Protein AF-A0A1M4XAM3-F1 (afdb_monomer_lite)

Foldseek 3Di:
DDDDDDDDDDDDDDDDDDDDDDDDDDDDDDDDDPPPPPPPPPPPPPPLPPDDPVLLVVLVCLLVVVDQDDPDPSNVNLLSQLVHPDVVSNVSSVSSLLSHLVRDDDPRLLVSLVSLLVSCLRPVVSNLVSLVVDDPVSNVSNLLSPLVVLLVVDDPSVVVLVVSLVSSVVPPPPDDPVSVVVSVVSSVSSVVSSVVVVD

Organism: NCBI:txid1302690

Radius of gyration: 23.19 Å; chains: 1; bounding box: 60×72×52 Å

Sequence (199 aa):
MKTPNYILVLLLVSGCIETPDKKSEKDSHAIPQVETYTDTTPTTSSRHNDVGFTSKQYGEEIISGKVKPTDNEQTFAWLDSLQSENPNTRNFAFRVYKAMVVKSDGALSEAICGYIKDYFSSHPKEFLDNYKTLDNQEKASTQESIAFEFYASGTDYQKDLNEYFRSIKTRCNICTEADMSILEDMRSTLEAKVGQMVE

Secondary structure (DSSP, 8-state):
--PPP---------PPP-----------------------------------HHHHHHHHHHHHTSS---SSHHHHHHHHGGG-S-HHHHHHHHHHHHHHHTT--HHHHHHHHHHHHHHHHHSHHHHHHHHHTS-HHHHHHHHHHHHHHHHTT-TTHHHHHHHHHHHHHHH-TT--HHHHHHHHHHHHHHHHHHHHHH-

pLDDT: mean 82.41, std 20.89, range [33.06, 98.38]

Structure (mmCIF, N/CA/C/O backbone):
data_AF-A0A1M4XAM3-F1
#
_entry.id   AF-A0A1M4XAM3-F1
#
loop_
_atom_site.group_PDB
_atom_site.id
_atom_site.type_symbol
_atom_site.label_atom_id
_atom_site.label_alt_id
_atom_site.label_comp_id
_atom_site.label_asym_id
_atom_site.label_entity_id
_atom_site.label_seq_id
_atom_site.pdbx_PDB_ins_code
_atom_site.Cartn_x
_atom_site.Cartn_y
_atom_site.Cartn_z
_atom_site.occupancy
_atom_site.B_iso_or_equiv
_atom_site.auth_seq_id
_atom_site.auth_comp_id
_atom_site.auth_asym_id
_atom_site.auth_atom_id
_atom_site.pdbx_PDB_model_num
ATOM 1 N N . MET A 1 1 ? -4.705 -34.147 29.638 1.00 46.91 1 MET A N 1
ATOM 2 C CA . MET A 1 1 ? -3.954 -33.192 30.480 1.00 46.91 1 MET A CA 1
ATOM 3 C C . MET A 1 1 ? -2.546 -33.084 29.918 1.00 46.91 1 MET A C 1
ATOM 5 O O . MET A 1 1 ? -1.842 -34.082 29.924 1.00 46.91 1 MET A O 1
ATOM 9 N N . LYS A 1 2 ? -2.184 -31.942 29.324 1.00 45.09 2 LYS A N 1
ATOM 10 C CA . LYS A 1 2 ? -0.844 -31.672 28.776 1.00 45.09 2 LYS A CA 1
ATOM 11 C C . LYS A 1 2 ? -0.234 -30.539 29.602 1.00 45.09 2 LYS A C 1
ATOM 13 O O . LYS A 1 2 ? -0.873 -29.504 29.756 1.00 45.09 2 LYS A O 1
ATOM 18 N N . THR A 1 3 ? 0.937 -30.773 30.177 1.00 51.88 3 THR A N 1
ATOM 19 C CA . THR A 1 3 ? 1.703 -29.797 30.963 1.00 51.88 3 THR A CA 1
ATOM 20 C C . THR A 1 3 ? 2.425 -28.807 30.042 1.00 51.88 3 THR A C 1
ATOM 22 O O . THR A 1 3 ? 2.928 -29.234 28.999 1.00 51.88 3 THR A O 1
ATOM 25 N N . PRO A 1 4 ? 2.512 -27.512 30.392 1.00 63.12 4 PRO A N 1
ATOM 26 C CA . PRO A 1 4 ? 3.294 -26.547 29.628 1.00 63.12 4 PRO A CA 1
ATOM 27 C C . PRO A 1 4 ? 4.779 -26.599 30.024 1.00 63.12 4 PRO A C 1
ATOM 29 O O . PRO A 1 4 ? 5.121 -26.639 31.205 1.00 63.12 4 PRO A O 1
ATOM 32 N N . ASN A 1 5 ? 5.655 -26.589 29.016 1.00 60.16 5 ASN A N 1
ATOM 33 C CA . ASN A 1 5 ? 7.093 -26.373 29.164 1.00 60.16 5 ASN A CA 1
ATOM 34 C C . ASN A 1 5 ? 7.358 -24.865 29.238 1.00 60.16 5 ASN A C 1
ATOM 36 O O . ASN A 1 5 ? 7.063 -24.148 28.284 1.00 60.16 5 ASN A O 1
ATOM 40 N N . TYR A 1 6 ? 7.941 -24.396 30.339 1.00 61.69 6 TYR A N 1
ATOM 41 C CA . TYR A 1 6 ? 8.447 -23.030 30.455 1.00 61.69 6 TYR A CA 1
ATOM 42 C C . TYR A 1 6 ? 9.915 -23.002 30.022 1.00 61.69 6 TYR A C 1
ATOM 44 O O . TYR A 1 6 ? 10.769 -23.612 30.664 1.00 61.69 6 TYR A O 1
ATOM 52 N N . ILE A 1 7 ? 10.201 -22.308 28.920 1.00 67.81 7 ILE A N 1
ATOM 53 C CA . ILE A 1 7 ? 11.566 -21.991 28.492 1.00 67.81 7 ILE A CA 1
ATOM 54 C C . ILE A 1 7 ? 11.970 -20.691 29.190 1.00 67.81 7 ILE A C 1
ATOM 56 O O . ILE A 1 7 ? 11.397 -19.633 28.945 1.00 67.81 7 ILE A O 1
ATOM 60 N N . LEU A 1 8 ? 12.944 -20.800 30.091 1.00 59.53 8 LEU A N 1
ATOM 61 C CA . LEU A 1 8 ? 13.574 -19.691 30.798 1.00 59.53 8 LEU A CA 1
ATOM 62 C C . LEU A 1 8 ? 14.619 -19.048 29.870 1.00 59.53 8 LEU A C 1
ATOM 64 O O . LEU A 1 8 ? 15.654 -19.654 29.599 1.00 59.53 8 LEU A O 1
ATOM 68 N N . VAL A 1 9 ? 14.353 -17.838 29.376 1.00 62.53 9 VAL A N 1
ATOM 69 C CA . VAL A 1 9 ? 15.323 -17.048 28.601 1.00 62.53 9 VAL A CA 1
ATOM 70 C C . VAL A 1 9 ? 16.031 -16.082 29.551 1.00 62.53 9 VAL A C 1
ATOM 72 O O . VAL A 1 9 ? 15.425 -15.143 30.060 1.00 62.53 9 VAL A O 1
ATOM 75 N N . LEU A 1 10 ? 17.318 -16.330 29.809 1.00 60.88 10 LEU A N 1
ATOM 76 C CA . LEU A 1 10 ? 18.209 -15.403 30.508 1.00 60.88 10 LEU A CA 1
ATOM 77 C C . LEU A 1 10 ? 18.768 -14.394 29.494 1.00 60.88 10 LEU A C 1
ATOM 79 O O . LEU A 1 10 ? 19.592 -14.752 28.655 1.00 60.88 10 LEU A O 1
ATOM 83 N N . LEU A 1 11 ? 18.339 -13.135 29.585 1.00 60.53 11 LEU A N 1
ATOM 84 C CA . LEU A 1 11 ? 18.953 -12.019 28.868 1.00 60.53 11 LEU A CA 1
ATOM 85 C C . LEU A 1 11 ? 20.094 -11.445 29.716 1.00 60.53 11 LEU A C 1
ATOM 87 O O . LEU A 1 11 ? 19.876 -10.867 30.780 1.00 60.53 11 LEU A O 1
ATOM 91 N N . LEU A 1 12 ? 21.323 -11.634 29.238 1.00 57.12 12 LEU A N 1
ATOM 92 C CA . LEU A 1 12 ? 22.517 -10.981 29.763 1.00 57.12 12 LEU A CA 1
ATOM 93 C C . LEU A 1 12 ? 22.546 -9.537 29.256 1.00 57.12 12 LEU A C 1
ATOM 95 O O . LEU A 1 12 ? 22.721 -9.288 28.066 1.00 57.12 12 LEU A O 1
ATOM 99 N N . VAL A 1 13 ? 22.374 -8.588 30.173 1.00 60.88 13 VAL A N 1
ATOM 100 C CA . VAL A 1 13 ? 22.543 -7.156 29.911 1.00 60.88 13 VAL A CA 1
ATOM 101 C C . VAL A 1 13 ? 24.035 -6.836 30.018 1.00 60.88 13 VAL A C 1
ATOM 103 O O . VAL A 1 13 ? 24.588 -6.770 31.115 1.00 60.88 13 VAL A O 1
ATOM 106 N N . SER A 1 14 ? 24.709 -6.672 28.881 1.00 63.22 14 SER A N 1
ATOM 107 C CA . SER A 1 14 ? 26.052 -6.087 28.834 1.00 63.22 14 SER A CA 1
ATOM 108 C C . SER A 1 14 ? 25.921 -4.575 28.690 1.00 63.22 14 SER A C 1
ATOM 110 O O . SER A 1 14 ? 25.575 -4.071 27.627 1.00 63.22 14 SER A O 1
ATOM 112 N N . GLY A 1 15 ? 26.161 -3.859 29.789 1.00 55.62 15 GLY A N 1
ATOM 113 C CA . GLY A 1 15 ? 26.253 -2.404 29.801 1.00 55.62 15 GLY A CA 1
ATOM 114 C C . GLY A 1 15 ? 27.591 -1.917 29.246 1.00 55.62 15 GLY A C 1
ATOM 115 O O . GLY A 1 15 ? 28.644 -2.447 29.601 1.00 55.62 15 GLY A O 1
ATOM 116 N N . CYS A 1 16 ? 27.546 -0.869 28.429 1.00 63.16 16 CYS A N 1
ATOM 117 C CA . CYS A 1 16 ? 28.695 -0.011 28.169 1.00 63.16 16 CYS A CA 1
ATOM 118 C C . CYS A 1 16 ? 28.570 1.235 29.052 1.00 63.16 16 CYS A C 1
ATOM 120 O O . CYS A 1 16 ? 27.608 1.993 28.955 1.00 63.16 16 CYS A O 1
ATOM 122 N N . ILE A 1 17 ? 29.542 1.396 29.950 1.00 64.56 17 ILE A N 1
ATOM 123 C CA . ILE A 1 17 ? 29.777 2.598 30.747 1.00 64.56 17 ILE A CA 1
ATOM 124 C C . ILE A 1 17 ? 30.704 3.486 29.918 1.00 64.56 17 ILE A C 1
ATOM 126 O O . ILE A 1 17 ? 31.849 3.105 29.687 1.00 64.56 17 ILE A O 1
ATOM 130 N N . GLU A 1 18 ? 30.244 4.668 29.518 1.00 65.25 18 GLU A N 1
ATOM 131 C CA . GLU A 1 18 ? 31.131 5.752 29.093 1.00 65.25 18 GLU A CA 1
ATOM 132 C C . GLU A 1 18 ? 31.124 6.838 30.168 1.00 65.25 18 GLU A C 1
ATOM 134 O O . GLU A 1 18 ? 30.108 7.474 30.452 1.00 65.25 18 GLU A O 1
ATOM 139 N N . THR A 1 19 ? 32.272 7.011 30.821 1.00 62.91 19 THR A N 1
ATOM 140 C CA . THR A 1 19 ? 32.546 8.154 31.694 1.00 62.91 19 THR A CA 1
ATOM 141 C C . THR A 1 19 ? 33.018 9.354 30.871 1.00 62.91 19 THR A C 1
ATOM 143 O O . THR A 1 19 ? 33.728 9.167 29.882 1.00 62.91 19 THR A O 1
ATOM 146 N N . PRO A 1 20 ? 32.676 10.584 31.292 1.00 57.88 20 PRO A N 1
ATOM 147 C CA . PRO A 1 20 ? 32.924 11.801 30.533 1.00 57.88 20 PRO A CA 1
ATOM 148 C C . PRO A 1 20 ? 34.358 12.283 30.738 1.00 57.88 20 PRO A C 1
ATOM 150 O O . PRO A 1 20 ? 34.892 12.157 31.841 1.00 57.88 20 PRO A O 1
ATOM 153 N N . ASP A 1 21 ? 34.951 12.928 29.732 1.00 49.00 21 ASP A N 1
ATOM 154 C CA . ASP A 1 21 ? 36.152 13.714 29.991 1.00 49.00 21 ASP A CA 1
ATOM 155 C C . ASP A 1 21 ? 36.292 14.976 29.123 1.00 49.00 21 ASP A C 1
ATOM 157 O O . ASP A 1 21 ? 36.239 14.951 27.896 1.00 49.00 21 ASP A O 1
ATOM 161 N N . LYS A 1 22 ? 36.579 16.054 29.864 1.00 48.75 22 LYS A N 1
ATOM 162 C CA . LYS A 1 22 ? 37.338 17.273 29.536 1.00 48.75 22 LYS A CA 1
ATOM 163 C C . LYS A 1 22 ? 36.664 18.446 28.815 1.00 48.75 22 LYS A C 1
ATOM 165 O O . LYS A 1 22 ? 36.665 18.596 27.600 1.00 48.75 22 LYS A O 1
ATOM 170 N N . LYS A 1 23 ? 36.293 19.399 29.682 1.00 49.19 23 LYS A N 1
ATOM 171 C CA . LYS A 1 23 ? 36.399 20.854 29.497 1.00 49.19 23 LYS A CA 1
ATOM 172 C C . LYS A 1 23 ? 37.633 21.249 28.670 1.00 49.19 23 LYS A C 1
ATOM 174 O O . LYS A 1 23 ? 38.757 20.944 29.063 1.00 49.19 23 LYS A O 1
ATOM 179 N N . SER A 1 24 ? 37.410 22.049 27.632 1.00 49.16 24 SER A N 1
ATOM 180 C CA . SER A 1 24 ? 38.398 22.990 27.106 1.00 49.16 24 SER A CA 1
ATOM 181 C C . SER A 1 24 ? 37.762 24.373 27.058 1.00 49.16 24 SER A C 1
ATOM 183 O O . SER A 1 24 ? 36.903 24.661 26.232 1.00 49.16 24 SER A O 1
ATOM 185 N N . GLU A 1 25 ? 38.199 25.207 27.987 1.00 47.47 25 GLU A N 1
ATOM 186 C CA . GLU A 1 25 ? 38.025 26.652 28.028 1.00 47.47 25 GLU A CA 1
ATOM 187 C C . GLU A 1 25 ? 38.925 27.274 26.950 1.00 47.47 25 GLU A C 1
ATOM 189 O O . GLU A 1 25 ? 40.116 26.955 26.883 1.00 47.47 25 GLU A O 1
ATOM 194 N N . LYS A 1 26 ? 38.372 28.115 26.070 1.00 49.88 26 LYS A N 1
ATOM 195 C CA . LYS A 1 26 ? 39.178 29.032 25.259 1.00 49.88 26 LYS A CA 1
ATOM 196 C C . LYS A 1 26 ? 38.402 30.288 24.885 1.00 49.88 26 LYS A C 1
ATOM 198 O O . LYS A 1 26 ? 37.260 30.232 24.439 1.00 49.88 26 LYS A O 1
ATOM 203 N N . ASP A 1 27 ? 39.091 31.395 25.111 1.00 49.22 27 ASP A N 1
ATOM 204 C CA . ASP A 1 27 ? 38.680 32.781 24.989 1.00 49.22 27 ASP A CA 1
ATOM 205 C C . ASP A 1 27 ? 38.073 33.182 23.638 1.00 49.22 27 ASP A C 1
ATOM 207 O O . ASP A 1 27 ? 38.640 32.961 22.572 1.00 49.22 27 ASP A O 1
ATOM 211 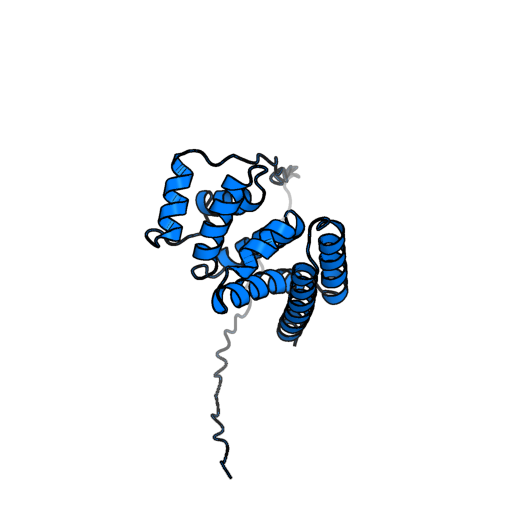N N . SER A 1 28 ? 36.915 33.832 23.746 1.00 43.22 28 SER A N 1
ATOM 212 C CA . SER A 1 28 ? 36.662 35.240 23.414 1.00 43.22 28 SER A CA 1
ATOM 213 C C . SER A 1 28 ? 37.230 35.852 22.117 1.00 43.22 28 SER A C 1
ATOM 215 O O . SER A 1 28 ? 38.429 36.056 21.959 1.00 43.22 28 SER A O 1
ATOM 217 N N . HIS A 1 29 ? 36.269 36.349 21.325 1.00 45.28 29 HIS A N 1
ATOM 218 C CA . HIS A 1 29 ? 36.322 37.419 20.313 1.00 45.28 29 HIS A CA 1
ATOM 219 C C . HIS A 1 29 ? 36.753 37.064 18.879 1.00 45.28 29 HIS A C 1
ATOM 221 O O . HIS A 1 29 ? 37.899 37.264 18.492 1.00 45.28 29 HIS A O 1
ATOM 227 N N . ALA A 1 30 ? 35.756 36.745 18.037 1.00 40.38 30 ALA A N 1
ATOM 228 C CA . ALA A 1 30 ? 35.673 37.250 16.660 1.00 40.38 30 ALA A CA 1
ATOM 229 C C . ALA A 1 30 ? 34.230 37.179 16.096 1.00 40.38 30 ALA A C 1
ATOM 231 O O . ALA A 1 30 ? 33.673 36.101 15.950 1.00 40.38 30 ALA A O 1
ATOM 232 N N . ILE A 1 31 ? 33.666 38.365 15.822 1.00 48.28 31 ILE A N 1
ATOM 233 C CA . ILE A 1 31 ? 32.763 38.799 14.726 1.00 48.28 31 ILE A CA 1
ATOM 234 C C . ILE A 1 31 ? 31.650 37.830 14.238 1.00 48.28 31 ILE A C 1
ATOM 236 O O . ILE A 1 31 ? 31.953 36.749 13.740 1.00 48.28 31 ILE A O 1
ATOM 240 N N . PRO A 1 32 ? 30.363 38.252 14.237 1.00 39.31 32 PRO A N 1
ATOM 241 C CA . PRO A 1 32 ? 29.252 37.407 13.810 1.00 39.31 32 PRO A CA 1
ATOM 242 C C . PRO A 1 32 ? 29.253 37.206 12.288 1.00 39.31 32 PRO A C 1
ATOM 244 O O . PRO A 1 32 ? 29.039 38.143 11.519 1.00 39.31 32 PRO A O 1
ATOM 247 N N . GLN A 1 33 ? 29.472 35.964 11.859 1.00 39.59 33 GLN A N 1
ATOM 248 C CA . GLN A 1 33 ? 29.118 35.498 10.522 1.00 39.59 33 GLN A CA 1
ATOM 249 C C . GLN A 1 33 ? 27.609 35.236 10.514 1.00 39.59 33 GLN A C 1
ATOM 251 O O . GLN A 1 33 ? 27.103 34.416 11.279 1.00 39.59 33 GLN A O 1
ATOM 256 N N . VAL A 1 34 ? 26.886 35.962 9.663 1.00 45.59 34 VAL A N 1
ATOM 257 C CA . VAL A 1 34 ? 25.505 35.640 9.299 1.00 45.59 34 VAL A CA 1
ATOM 258 C C . VAL A 1 34 ? 25.564 34.380 8.439 1.00 45.59 34 VAL A C 1
ATOM 260 O O . VAL A 1 34 ? 25.664 34.449 7.215 1.00 45.59 34 VAL A O 1
ATOM 263 N N . GLU A 1 35 ? 25.554 33.218 9.088 1.00 38.88 35 GLU A N 1
ATOM 264 C CA . GLU A 1 35 ? 25.279 31.955 8.414 1.00 38.88 35 GLU A CA 1
ATOM 265 C C . GLU A 1 35 ? 23.812 31.976 7.998 1.00 38.88 35 GLU A C 1
ATOM 267 O O . GLU A 1 35 ? 22.890 31.734 8.777 1.00 38.88 35 GLU A O 1
ATOM 272 N N . THR A 1 36 ? 23.603 32.348 6.740 1.00 33.66 36 THR A N 1
ATOM 273 C CA . THR A 1 36 ? 22.321 32.176 6.074 1.00 33.66 36 THR A CA 1
ATOM 274 C C . THR A 1 36 ? 22.176 30.677 5.848 1.00 33.66 36 THR A C 1
ATOM 276 O O . THR A 1 36 ? 22.613 30.158 4.823 1.00 33.66 36 THR A O 1
ATOM 279 N N . TYR A 1 37 ? 21.618 29.967 6.832 1.00 34.72 37 TYR A N 1
ATOM 280 C CA . TYR A 1 37 ? 21.106 28.619 6.625 1.00 34.72 37 TYR A CA 1
ATOM 281 C C . TYR A 1 37 ? 20.009 28.738 5.575 1.00 34.72 37 TYR A C 1
ATOM 283 O O . TYR A 1 37 ? 18.878 29.132 5.853 1.00 34.72 37 TYR A O 1
ATOM 291 N N . THR A 1 38 ? 20.384 28.472 4.329 1.00 36.12 38 THR A N 1
ATOM 292 C CA . THR A 1 38 ? 19.426 28.172 3.279 1.00 36.12 38 THR A CA 1
ATOM 293 C C . THR A 1 38 ? 18.911 26.791 3.626 1.00 36.12 38 THR A C 1
ATOM 295 O O . THR A 1 38 ? 19.504 25.775 3.267 1.00 36.12 38 THR A O 1
ATOM 298 N N . ASP A 1 39 ? 17.846 26.792 4.425 1.00 33.50 39 ASP A N 1
ATOM 299 C CA . ASP A 1 39 ? 16.946 25.669 4.602 1.00 33.50 39 ASP A CA 1
ATOM 300 C C . ASP A 1 39 ? 16.483 25.258 3.207 1.00 33.50 39 ASP A C 1
ATOM 302 O O . ASP A 1 39 ? 15.552 25.814 2.622 1.00 33.50 39 ASP A O 1
ATOM 306 N N . THR A 1 40 ? 17.245 24.345 2.614 1.00 38.00 40 THR A N 1
ATOM 307 C CA . THR A 1 40 ? 16.896 23.705 1.360 1.00 38.00 40 THR A CA 1
ATOM 308 C C . THR A 1 40 ? 15.930 22.608 1.753 1.00 38.00 40 THR A C 1
ATOM 310 O O . THR A 1 40 ? 16.239 21.423 1.676 1.00 38.00 40 THR A O 1
ATOM 313 N N . THR A 1 41 ? 14.753 23.023 2.220 1.00 39.53 41 THR A N 1
ATOM 314 C CA . THR A 1 41 ? 13.572 22.185 2.127 1.00 39.53 41 THR A CA 1
ATOM 315 C C . THR A 1 41 ? 13.508 21.765 0.662 1.00 39.53 41 THR A C 1
ATOM 317 O O . THR A 1 41 ? 13.444 22.633 -0.220 1.00 39.53 41 THR A O 1
ATOM 320 N N . PRO A 1 42 ? 13.603 20.461 0.345 1.00 41.59 42 PRO A N 1
ATOM 321 C CA . PRO A 1 42 ? 13.341 20.022 -1.003 1.00 41.59 42 PRO A CA 1
ATOM 322 C C . PRO A 1 42 ? 11.894 20.409 -1.266 1.00 41.59 42 PRO A C 1
ATOM 324 O O . PRO A 1 42 ? 10.960 19.835 -0.712 1.00 41.59 42 PRO A O 1
ATOM 327 N N . THR A 1 43 ? 11.720 21.460 -2.062 1.00 33.06 43 THR A N 1
ATOM 328 C CA . THR A 1 43 ? 10.429 21.801 -2.628 1.00 33.06 43 THR A CA 1
ATOM 329 C C . THR A 1 43 ? 10.071 20.599 -3.481 1.00 33.06 43 THR A C 1
ATOM 331 O O . THR A 1 43 ? 10.622 20.423 -4.570 1.00 33.06 43 THR A O 1
ATOM 334 N N . THR A 1 44 ? 9.211 19.733 -2.950 1.00 39.19 44 THR A N 1
ATOM 335 C CA . THR A 1 44 ? 8.551 18.634 -3.648 1.00 39.19 44 THR A CA 1
ATOM 336 C C . THR A 1 44 ? 7.665 19.245 -4.725 1.00 39.19 44 THR A C 1
ATOM 338 O O . THR A 1 44 ? 6.447 19.350 -4.629 1.00 39.19 44 THR A O 1
ATOM 341 N N . SER A 1 45 ? 8.322 19.705 -5.786 1.00 37.00 45 SER A N 1
ATOM 342 C CA . SER A 1 45 ? 7.727 19.845 -7.094 1.00 37.00 45 SER A CA 1
ATOM 343 C C . SER A 1 45 ? 7.307 18.440 -7.491 1.00 37.00 45 SER A C 1
ATOM 345 O O . SER A 1 45 ? 8.127 17.630 -7.917 1.00 37.00 45 SER A O 1
ATOM 347 N N . SER A 1 46 ? 6.029 18.159 -7.249 1.00 40.34 46 SER A N 1
ATOM 348 C CA . SER A 1 46 ? 5.247 17.030 -7.739 1.00 40.34 46 SER A CA 1
ATOM 349 C C . SER A 1 46 ? 5.347 16.975 -9.269 1.00 40.34 46 SER A C 1
ATOM 351 O O . SER A 1 46 ? 4.435 17.339 -10.012 1.00 40.34 46 SER A O 1
ATOM 353 N N . ARG A 1 47 ? 6.500 16.548 -9.776 1.00 43.97 47 ARG A N 1
ATOM 354 C CA . ARG A 1 47 ? 6.599 15.983 -11.108 1.00 43.97 47 ARG A CA 1
ATOM 355 C C . ARG A 1 47 ? 6.269 14.515 -10.944 1.00 43.97 47 ARG A C 1
ATOM 357 O O . ARG A 1 47 ? 7.139 13.718 -10.615 1.00 43.97 47 ARG A O 1
ATOM 364 N N . HIS A 1 48 ? 5.001 14.186 -11.178 1.00 47.28 48 HIS A N 1
ATOM 365 C CA . HIS A 1 48 ? 4.586 12.841 -11.550 1.00 47.28 48 HIS A CA 1
ATOM 366 C C . HIS A 1 48 ? 5.341 12.473 -12.834 1.00 47.28 48 HIS A C 1
ATOM 368 O O . HIS A 1 48 ? 4.872 12.706 -13.946 1.00 47.28 48 HIS A O 1
ATOM 374 N N . ASN A 1 49 ? 6.582 12.015 -12.682 1.00 49.03 49 ASN A N 1
ATOM 375 C CA . ASN A 1 49 ? 7.402 11.579 -13.792 1.00 49.03 49 ASN A CA 1
ATOM 376 C C . ASN A 1 49 ? 6.837 10.233 -14.233 1.00 49.03 49 ASN A C 1
ATOM 378 O O . ASN A 1 49 ? 7.072 9.215 -13.587 1.00 49.03 49 ASN A O 1
ATOM 382 N N . ASP A 1 50 ? 6.074 10.243 -15.325 1.00 53.84 50 ASP A N 1
ATOM 383 C CA . ASP A 1 50 ? 5.747 9.027 -16.059 1.00 53.84 50 ASP A CA 1
ATOM 384 C C . ASP A 1 50 ? 7.074 8.324 -16.367 1.00 53.84 50 ASP A C 1
ATOM 386 O O . ASP A 1 50 ? 7.955 8.857 -17.052 1.00 53.84 50 ASP A O 1
ATOM 390 N N . VAL A 1 51 ? 7.268 7.175 -15.735 1.00 54.88 51 VAL A N 1
ATOM 391 C CA . VAL A 1 51 ? 8.579 6.553 -15.627 1.00 54.88 51 VAL A CA 1
ATOM 392 C C . VAL A 1 51 ? 9.022 6.095 -17.022 1.00 54.88 51 VAL A C 1
ATOM 394 O O . VAL A 1 51 ? 8.411 5.221 -17.637 1.00 54.88 51 VAL A O 1
ATOM 397 N N . GLY A 1 52 ? 10.061 6.733 -17.573 1.00 53.81 52 GLY A N 1
ATOM 398 C CA . GLY A 1 52 ? 10.548 6.480 -18.936 1.00 53.81 52 GLY A CA 1
ATOM 399 C C . GLY A 1 52 ? 11.009 5.032 -19.162 1.00 53.81 52 GLY A C 1
ATOM 400 O O . GLY A 1 52 ? 11.215 4.284 -18.216 1.00 53.81 52 GLY A O 1
ATOM 401 N N . PHE A 1 53 ? 11.210 4.612 -20.414 1.00 46.62 53 PHE A N 1
ATOM 402 C CA . PHE A 1 53 ? 11.463 3.214 -20.829 1.00 46.62 53 PHE A CA 1
ATOM 403 C C . PHE A 1 53 ? 12.526 2.437 -20.010 1.00 46.62 53 PHE A C 1
ATOM 405 O O . PHE A 1 53 ? 12.373 1.237 -19.792 1.00 46.62 53 PHE A O 1
ATOM 412 N N . THR A 1 54 ? 13.567 3.107 -19.504 1.00 57.69 54 THR A N 1
ATOM 413 C CA . THR A 1 54 ? 14.625 2.516 -18.656 1.00 57.69 54 THR A CA 1
ATOM 414 C C . THR A 1 54 ? 14.150 2.104 -17.260 1.00 57.69 54 THR A C 1
ATOM 416 O O . THR A 1 54 ? 14.773 1.268 -16.613 1.00 57.69 54 THR A O 1
ATOM 419 N N . SER A 1 55 ? 13.022 2.633 -16.800 1.00 71.00 55 SER A N 1
ATOM 420 C CA . SER A 1 55 ? 12.434 2.271 -15.514 1.00 71.00 55 SER A CA 1
ATOM 421 C C . SER A 1 55 ? 11.635 0.974 -15.564 1.00 71.00 55 SER A C 1
ATOM 423 O O . SER A 1 55 ? 11.662 0.212 -14.598 1.00 71.00 55 SER A O 1
ATOM 425 N N . LYS A 1 56 ? 10.943 0.687 -16.681 1.00 88.56 56 LYS A N 1
ATOM 426 C CA . LYS A 1 56 ? 10.070 -0.491 -16.805 1.00 88.56 56 LYS A CA 1
ATOM 427 C C . LYS A 1 56 ? 10.866 -1.775 -16.641 1.00 88.56 56 LYS A C 1
ATOM 429 O O . LYS A 1 56 ? 10.443 -2.656 -15.900 1.00 88.56 56 LYS A O 1
ATOM 434 N N . GLN A 1 57 ? 12.043 -1.834 -17.259 1.00 92.56 57 GLN A N 1
ATOM 435 C CA . GLN A 1 57 ? 12.966 -2.951 -17.090 1.00 92.56 57 GLN A CA 1
ATOM 436 C C . GLN A 1 57 ? 13.354 -3.146 -15.616 1.00 92.56 57 GLN A C 1
ATOM 438 O O . GLN A 1 57 ? 13.294 -4.267 -15.123 1.00 92.56 57 GLN A O 1
ATOM 443 N N . TYR A 1 58 ? 13.680 -2.070 -14.893 1.00 92.62 58 TYR A N 1
ATOM 444 C CA . TYR A 1 58 ? 14.013 -2.148 -13.467 1.00 92.62 58 TYR A CA 1
ATOM 445 C C . TYR A 1 58 ? 12.847 -2.702 -12.629 1.00 92.62 58 TYR A C 1
ATOM 447 O O . TYR A 1 58 ? 13.036 -3.591 -11.799 1.00 92.62 58 TYR A O 1
ATOM 455 N N . GLY A 1 59 ? 11.614 -2.258 -12.902 1.00 94.38 59 GLY A N 1
ATOM 456 C CA . GLY A 1 59 ? 10.416 -2.807 -12.260 1.00 94.38 59 GLY A CA 1
ATOM 457 C C . GLY A 1 59 ? 10.216 -4.300 -12.558 1.00 94.38 59 GLY A C 1
ATOM 458 O O . GLY A 1 59 ? 9.943 -5.089 -11.654 1.00 94.38 59 GLY A O 1
ATOM 459 N N . GLU A 1 60 ? 10.417 -4.724 -13.810 1.00 95.94 60 GLU A N 1
ATOM 460 C CA . GLU A 1 60 ? 10.373 -6.142 -14.202 1.00 95.94 60 GLU A CA 1
ATOM 461 C C . GLU A 1 60 ? 11.478 -6.974 -13.522 1.00 95.94 60 GLU A C 1
ATOM 463 O O . GLU A 1 60 ? 11.254 -8.126 -13.132 1.00 95.94 60 GLU A O 1
ATOM 468 N N . GLU A 1 61 ? 12.667 -6.405 -13.329 1.00 94.94 61 GLU A N 1
ATOM 469 C CA . GLU A 1 61 ? 13.782 -7.040 -12.622 1.00 94.94 61 GLU A CA 1
ATOM 470 C C . GLU A 1 61 ? 13.502 -7.213 -11.122 1.00 94.94 61 GLU A C 1
ATOM 472 O O . GLU A 1 61 ? 13.809 -8.274 -10.573 1.00 94.94 61 GLU A O 1
ATOM 477 N N . ILE A 1 62 ? 12.842 -6.248 -10.472 1.00 94.94 62 ILE A N 1
ATOM 478 C CA . ILE A 1 62 ? 12.374 -6.386 -9.082 1.00 94.94 62 ILE A CA 1
ATOM 479 C C . ILE A 1 62 ? 11.313 -7.486 -8.970 1.00 94.94 62 ILE A C 1
ATOM 481 O O . ILE A 1 62 ? 11.421 -8.373 -8.110 1.00 94.94 62 ILE A O 1
ATOM 485 N N . ILE A 1 63 ? 10.316 -7.468 -9.865 1.00 95.88 63 ILE A N 1
ATOM 486 C CA . ILE A 1 63 ? 9.228 -8.458 -9.902 1.00 95.88 63 ILE A CA 1
ATOM 487 C C . ILE A 1 63 ? 9.791 -9.870 -10.087 1.00 95.88 63 ILE A C 1
ATOM 489 O O . ILE A 1 63 ? 9.411 -10.791 -9.368 1.00 95.88 63 ILE A O 1
ATOM 493 N N . SER A 1 64 ? 10.732 -10.042 -11.016 1.00 96.44 64 SER A N 1
ATOM 494 C CA . SER A 1 64 ? 11.384 -11.335 -11.265 1.00 96.44 64 SER A CA 1
ATOM 495 C C . SER A 1 64 ? 12.436 -11.717 -10.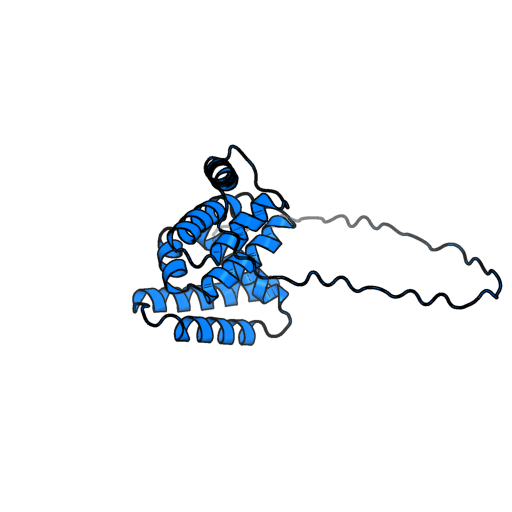216 1.00 96.44 64 SER A C 1
ATOM 497 O O . SER A 1 64 ? 12.920 -12.845 -10.228 1.00 96.44 64 SER A O 1
ATOM 499 N N . GLY A 1 65 ? 12.795 -10.806 -9.306 1.00 94.25 65 GLY A N 1
ATOM 500 C CA . GLY A 1 65 ? 13.817 -11.024 -8.281 1.00 94.25 65 GLY A CA 1
ATOM 501 C C . GLY A 1 65 ? 15.256 -11.008 -8.787 1.00 94.25 65 GLY A C 1
ATOM 502 O O . GLY A 1 65 ? 16.149 -11.411 -8.050 1.00 94.25 65 GLY A O 1
ATOM 503 N N . LYS A 1 66 ? 15.493 -10.516 -10.007 1.00 94.94 66 LYS A N 1
ATOM 504 C CA . LYS A 1 66 ? 16.844 -10.266 -10.532 1.00 94.94 66 LYS A CA 1
ATOM 505 C C . LYS A 1 66 ? 17.542 -9.130 -9.790 1.00 94.94 66 LYS A C 1
ATOM 507 O O . LYS A 1 66 ? 18.762 -9.144 -9.670 1.00 94.94 66 LYS A O 1
ATOM 512 N N . VAL A 1 67 ? 16.764 -8.173 -9.289 1.00 92.75 67 VAL A N 1
ATOM 513 C CA . VAL A 1 67 ? 17.245 -7.046 -8.490 1.00 92.75 67 VAL A CA 1
ATOM 514 C C . VAL A 1 67 ? 16.523 -7.041 -7.143 1.00 92.75 67 VAL A C 1
ATOM 516 O O . VAL A 1 67 ? 15.300 -7.187 -7.083 1.00 92.75 67 VAL A O 1
ATOM 519 N N . LYS A 1 68 ? 17.284 -6.882 -6.050 1.00 92.38 68 LYS A N 1
ATOM 520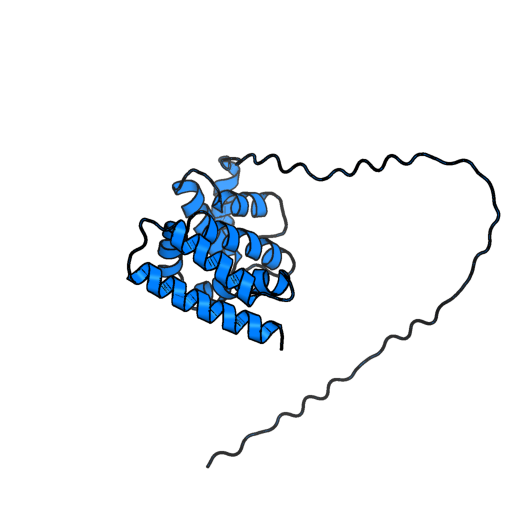 C CA . LYS A 1 68 ? 16.728 -6.564 -4.727 1.00 92.38 68 LYS A CA 1
ATOM 521 C C . LYS A 1 68 ? 16.486 -5.049 -4.679 1.00 92.38 68 LYS A C 1
ATOM 523 O O . LYS A 1 68 ? 17.413 -4.309 -5.011 1.00 92.38 68 LYS A O 1
ATOM 528 N N . PRO A 1 69 ? 15.286 -4.579 -4.300 1.00 92.38 69 PRO A N 1
ATOM 529 C CA . PRO A 1 69 ? 15.058 -3.150 -4.132 1.00 92.38 69 PRO A CA 1
ATOM 530 C C . PRO A 1 69 ? 15.922 -2.617 -2.978 1.00 92.38 69 PRO A C 1
ATOM 532 O O . PRO A 1 69 ? 16.139 -3.311 -1.984 1.00 92.38 69 PRO A O 1
ATOM 535 N N . THR A 1 70 ? 16.436 -1.399 -3.128 1.00 90.81 70 THR A N 1
ATOM 536 C CA . THR A 1 70 ? 17.220 -0.684 -2.105 1.00 90.81 70 THR A CA 1
ATOM 537 C C . THR A 1 70 ? 16.763 0.770 -2.027 1.00 90.81 70 THR A C 1
ATOM 539 O O . THR A 1 70 ? 16.060 1.227 -2.928 1.00 90.81 70 THR A O 1
ATOM 542 N N . ASP A 1 71 ? 17.217 1.510 -1.017 1.00 90.75 71 ASP A N 1
ATOM 543 C CA . ASP A 1 71 ? 16.953 2.949 -0.864 1.00 90.75 71 ASP A CA 1
ATOM 544 C C . ASP A 1 71 ? 17.678 3.763 -1.942 1.00 90.75 71 ASP A C 1
ATOM 546 O O . ASP A 1 71 ? 18.786 4.262 -1.753 1.00 90.75 71 ASP A O 1
ATOM 550 N N . ASN A 1 72 ? 17.087 3.825 -3.131 1.00 90.38 72 ASN A N 1
ATOM 551 C CA . ASN A 1 72 ? 17.631 4.526 -4.283 1.00 90.38 72 ASN A CA 1
ATOM 552 C C . ASN A 1 72 ? 16.511 5.209 -5.084 1.00 90.38 72 ASN A C 1
ATOM 554 O O . ASN A 1 72 ? 15.332 4.877 -4.957 1.00 90.38 72 ASN A O 1
ATOM 558 N N . GLU A 1 73 ? 16.896 6.150 -5.945 1.00 90.94 73 GLU A N 1
ATOM 559 C CA . GLU A 1 73 ? 15.967 6.946 -6.756 1.00 90.94 73 GLU A CA 1
ATOM 560 C C . GLU A 1 73 ? 15.064 6.088 -7.660 1.00 90.94 73 GLU A C 1
ATOM 562 O O . GLU A 1 73 ? 13.892 6.403 -7.832 1.00 90.94 73 GLU A O 1
ATOM 567 N N . GLN A 1 74 ? 15.565 4.974 -8.205 1.00 91.62 74 GLN A N 1
ATOM 568 C CA . GLN A 1 74 ? 14.782 4.104 -9.091 1.00 91.62 74 GLN A CA 1
ATOM 569 C C . GLN A 1 74 ? 13.695 3.336 -8.329 1.00 91.62 74 GLN A C 1
ATOM 571 O O . GLN A 1 74 ? 12.593 3.154 -8.847 1.00 91.62 74 GLN A O 1
ATOM 576 N N . THR A 1 75 ? 13.990 2.894 -7.104 1.00 92.69 75 THR A N 1
ATOM 577 C CA . THR A 1 75 ? 13.015 2.283 -6.192 1.00 92.69 75 THR A CA 1
ATOM 578 C C . THR A 1 75 ? 11.926 3.288 -5.837 1.00 92.69 75 THR A C 1
ATOM 580 O O . THR A 1 75 ? 10.744 2.979 -5.989 1.00 92.69 75 THR A O 1
ATOM 583 N N . PHE A 1 76 ? 12.307 4.499 -5.420 1.00 93.19 76 PHE A N 1
ATOM 584 C CA . PHE A 1 76 ? 11.342 5.528 -5.031 1.00 93.19 76 PHE A CA 1
ATOM 585 C C . PHE A 1 76 ? 10.501 6.017 -6.212 1.00 93.19 76 PHE A C 1
ATOM 587 O O . PHE A 1 76 ? 9.293 6.133 -6.059 1.00 93.19 76 PHE A O 1
ATOM 594 N N . ALA A 1 77 ? 11.067 6.133 -7.416 1.00 93.00 77 ALA A N 1
ATOM 595 C CA . ALA A 1 77 ? 10.297 6.457 -8.618 1.00 93.00 77 ALA A CA 1
ATOM 596 C C . ALA A 1 77 ? 9.181 5.431 -8.911 1.00 93.00 77 ALA A C 1
ATOM 598 O O . ALA A 1 77 ? 8.103 5.785 -9.398 1.00 93.00 77 ALA A O 1
ATOM 599 N N . TRP A 1 78 ? 9.403 4.148 -8.601 1.00 93.94 78 TRP A N 1
ATOM 600 C CA . TRP A 1 78 ? 8.353 3.132 -8.716 1.00 93.94 78 TRP A CA 1
ATOM 601 C C . TRP A 1 78 ? 7.281 3.244 -7.639 1.00 93.94 78 TRP A C 1
ATOM 603 O O . TRP A 1 78 ? 6.121 2.944 -7.916 1.00 93.94 78 TRP A O 1
ATOM 613 N N . LEU A 1 79 ? 7.643 3.687 -6.440 1.00 94.69 79 LEU A N 1
ATOM 614 C CA . LEU A 1 79 ? 6.683 3.935 -5.371 1.00 94.69 79 LEU A CA 1
ATOM 615 C C . LEU A 1 79 ? 5.866 5.211 -5.639 1.00 94.69 79 LEU A C 1
ATOM 617 O O . LEU A 1 79 ? 4.643 5.169 -5.526 1.00 94.69 79 LEU A O 1
ATOM 621 N N . ASP A 1 80 ? 6.490 6.281 -6.142 1.00 95.00 80 ASP A N 1
ATOM 622 C CA . ASP A 1 80 ? 5.814 7.495 -6.635 1.00 95.00 80 ASP A CA 1
ATOM 623 C C . ASP A 1 80 ? 4.765 7.168 -7.706 1.00 95.00 80 ASP A C 1
ATOM 625 O O . ASP A 1 80 ? 3.691 7.770 -7.780 1.00 95.00 80 ASP A O 1
ATOM 629 N N . SER A 1 81 ? 5.054 6.163 -8.534 1.00 95.50 81 SER A N 1
ATOM 630 C CA . SER A 1 81 ? 4.177 5.729 -9.623 1.00 95.50 81 SER A CA 1
ATOM 631 C C . SER A 1 81 ? 2.861 5.115 -9.158 1.00 95.50 81 SER A C 1
ATOM 633 O O . SER A 1 81 ? 1.932 5.014 -9.963 1.00 95.50 81 SER A O 1
ATOM 635 N N . LEU A 1 82 ? 2.730 4.768 -7.873 1.00 96.25 82 LEU A N 1
ATOM 636 C CA . LEU A 1 82 ? 1.439 4.430 -7.270 1.00 96.25 82 LEU A CA 1
ATOM 637 C C . LEU A 1 82 ? 0.464 5.617 -7.289 1.00 96.25 82 LEU A C 1
ATOM 639 O O . LEU A 1 82 ? -0.742 5.400 -7.271 1.00 96.25 82 LEU A O 1
ATOM 643 N N . GLN A 1 83 ? 0.964 6.853 -7.380 1.00 96.50 83 GLN A N 1
ATOM 644 C CA . GLN A 1 83 ? 0.157 8.075 -7.479 1.00 96.50 83 GLN A CA 1
ATOM 645 C C . GLN A 1 83 ? 0.033 8.602 -8.918 1.00 96.50 83 GLN A C 1
ATOM 647 O O . GLN A 1 83 ? -0.451 9.711 -9.127 1.00 96.50 83 GLN A O 1
ATOM 652 N N . SER A 1 84 ? 0.501 7.859 -9.930 1.00 95.56 84 SER A N 1
ATOM 653 C CA . SER A 1 84 ? 0.375 8.281 -11.332 1.00 95.56 84 SER A CA 1
ATOM 654 C C . SER A 1 84 ? -1.094 8.479 -11.708 1.00 95.56 84 SER A C 1
ATOM 656 O O . SER A 1 84 ? -1.945 7.687 -11.317 1.00 95.56 84 SER A O 1
ATOM 658 N N . GLU A 1 85 ? -1.414 9.474 -12.536 1.00 94.06 85 GLU A N 1
ATOM 659 C CA . GLU A 1 85 ? -2.768 9.633 -13.085 1.00 94.06 85 GLU A CA 1
ATOM 660 C C . GLU A 1 85 ? -3.151 8.466 -14.016 1.00 94.06 85 GLU A C 1
ATOM 662 O O . GLU A 1 85 ? -4.331 8.123 -14.149 1.00 94.06 85 GLU A O 1
ATOM 667 N N . ASN A 1 86 ? -2.157 7.796 -14.610 1.00 94.69 86 ASN A N 1
ATOM 668 C CA . ASN A 1 86 ? -2.355 6.692 -15.537 1.00 94.69 86 ASN A CA 1
ATOM 669 C C . ASN A 1 86 ? -2.611 5.366 -14.786 1.00 94.69 86 ASN A C 1
ATOM 671 O O . ASN A 1 86 ? -1.696 4.832 -14.150 1.00 94.69 86 ASN A O 1
ATOM 675 N N . PRO A 1 87 ? -3.810 4.757 -14.909 1.00 94.75 87 PRO A N 1
ATOM 676 C CA . PRO A 1 87 ? -4.133 3.505 -14.221 1.00 94.75 87 PRO A CA 1
ATOM 677 C C . PRO A 1 87 ? -3.236 2.335 -14.639 1.00 94.75 87 PRO A C 1
ATOM 679 O O . PRO A 1 87 ? -2.978 1.439 -13.840 1.00 94.75 87 PRO A O 1
ATOM 682 N N . ASN A 1 88 ? -2.718 2.323 -15.870 1.00 94.56 88 ASN A N 1
ATOM 683 C CA . ASN A 1 88 ? -1.799 1.269 -16.304 1.00 94.56 88 ASN A CA 1
ATOM 684 C C . ASN A 1 88 ? -0.442 1.389 -15.602 1.00 94.56 88 ASN A C 1
ATOM 686 O O . ASN A 1 88 ? 0.139 0.369 -15.225 1.00 94.5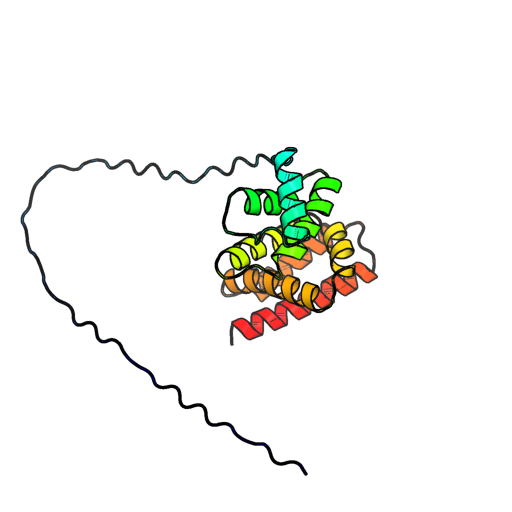6 88 ASN A O 1
ATOM 690 N N . THR A 1 89 ? 0.034 2.621 -15.396 1.00 95.25 89 THR A N 1
ATOM 691 C CA . THR A 1 89 ? 1.257 2.902 -14.636 1.00 95.25 89 THR A CA 1
ATOM 692 C C . THR A 1 89 ? 1.073 2.486 -13.179 1.00 95.25 89 THR A C 1
ATOM 694 O O . THR A 1 89 ? 1.888 1.712 -12.680 1.00 95.25 89 THR A O 1
ATOM 697 N N . ARG A 1 90 ? -0.035 2.881 -12.532 1.00 96.19 90 ARG A N 1
ATOM 698 C CA . ARG A 1 90 ? -0.341 2.468 -11.150 1.00 96.19 90 ARG A CA 1
ATOM 699 C C . ARG A 1 90 ? -0.456 0.958 -10.993 1.00 96.19 90 ARG A C 1
ATOM 701 O O . ARG A 1 90 ? 0.151 0.394 -10.092 1.00 96.19 90 ARG A O 1
ATOM 708 N N . ASN A 1 91 ? -1.160 0.277 -11.898 1.00 95.81 91 ASN A N 1
ATOM 709 C CA . ASN A 1 91 ? -1.293 -1.182 -11.851 1.00 95.81 91 ASN A CA 1
ATOM 710 C C . ASN A 1 91 ? 0.060 -1.892 -11.977 1.00 95.81 91 ASN A C 1
ATOM 712 O O . ASN A 1 91 ? 0.309 -2.895 -11.306 1.00 95.81 91 ASN A O 1
ATOM 716 N N . PHE A 1 92 ? 0.954 -1.389 -12.830 1.00 95.75 92 PHE A N 1
ATOM 717 C CA . PHE A 1 92 ? 2.304 -1.934 -12.914 1.00 95.75 92 PHE A CA 1
ATOM 718 C C . PHE A 1 92 ? 3.120 -1.610 -11.652 1.00 95.75 92 PHE A C 1
ATOM 720 O O . PHE A 1 92 ? 3.744 -2.512 -11.096 1.00 95.75 92 PHE A O 1
ATOM 727 N N . ALA A 1 93 ? 3.047 -0.377 -11.145 1.00 96.44 93 ALA A N 1
ATOM 728 C CA . ALA A 1 93 ? 3.685 0.037 -9.896 1.00 96.44 93 ALA A CA 1
ATOM 729 C C . ALA A 1 93 ? 3.211 -0.795 -8.694 1.00 96.44 93 ALA A C 1
ATOM 731 O O . ALA A 1 93 ? 4.028 -1.215 -7.882 1.00 96.44 93 ALA A O 1
ATOM 732 N N . PHE A 1 94 ? 1.926 -1.150 -8.623 1.00 97.25 94 PHE A N 1
ATOM 733 C CA . PHE A 1 94 ? 1.393 -2.024 -7.580 1.00 97.25 94 PHE A CA 1
ATOM 734 C C . PHE A 1 94 ? 2.012 -3.429 -7.627 1.00 97.25 94 PHE A C 1
ATOM 736 O O . PHE A 1 94 ? 2.333 -4.013 -6.592 1.00 97.25 94 PHE A O 1
ATOM 743 N N . ARG A 1 95 ? 2.253 -3.975 -8.827 1.00 96.50 95 ARG A N 1
ATOM 744 C CA . ARG A 1 95 ? 2.970 -5.254 -8.978 1.00 96.50 95 ARG A CA 1
ATOM 745 C C . ARG A 1 95 ? 4.417 -5.152 -8.505 1.00 96.50 95 ARG A C 1
ATOM 747 O O . ARG A 1 95 ? 4.930 -6.111 -7.932 1.00 96.50 95 ARG A O 1
ATOM 754 N N . VAL A 1 96 ? 5.061 -4.012 -8.744 1.00 95.56 96 VAL A N 1
ATOM 755 C CA . VAL A 1 96 ? 6.404 -3.731 -8.231 1.00 95.56 96 VAL A CA 1
ATOM 756 C C . VAL A 1 96 ? 6.375 -3.633 -6.700 1.00 95.56 96 VAL A C 1
ATOM 758 O O . VAL A 1 96 ? 7.133 -4.349 -6.053 1.00 95.56 96 VAL A O 1
ATOM 761 N N . TYR A 1 97 ? 5.446 -2.868 -6.115 1.00 95.75 97 TYR A N 1
ATOM 762 C CA . TYR A 1 97 ? 5.213 -2.788 -4.666 1.00 95.75 97 TYR A CA 1
ATOM 763 C C . TYR A 1 97 ? 5.040 -4.174 -4.030 1.00 95.75 97 TYR A C 1
ATOM 765 O O . TYR A 1 97 ? 5.738 -4.503 -3.074 1.00 95.75 97 TYR A O 1
ATOM 773 N N . LYS A 1 98 ? 4.179 -5.027 -4.599 1.00 94.81 98 LYS A N 1
ATOM 774 C CA . LYS A 1 98 ? 3.957 -6.405 -4.128 1.00 94.81 98 LYS A CA 1
ATOM 775 C C . LYS A 1 98 ? 5.262 -7.210 -4.079 1.00 94.81 98 LYS A C 1
ATOM 777 O O . LYS A 1 98 ? 5.499 -7.962 -3.140 1.00 94.81 98 LYS A O 1
ATOM 782 N N . ALA A 1 99 ? 6.142 -7.031 -5.063 1.00 93.75 99 ALA A N 1
ATOM 783 C CA . ALA A 1 99 ? 7.452 -7.677 -5.072 1.00 93.75 99 ALA A CA 1
ATOM 784 C C . ALA A 1 99 ? 8.457 -7.045 -4.089 1.00 93.75 99 ALA A C 1
ATOM 786 O O . ALA A 1 99 ? 9.388 -7.732 -3.663 1.00 93.75 99 ALA A O 1
ATOM 787 N N . MET A 1 100 ? 8.290 -5.764 -3.744 1.00 93.06 100 MET A N 1
ATOM 788 C CA . MET A 1 100 ? 9.124 -5.049 -2.776 1.00 93.06 100 MET A CA 1
ATOM 789 C C . MET A 1 100 ? 8.749 -5.378 -1.331 1.00 93.06 100 MET A C 1
ATOM 791 O O . MET A 1 100 ? 9.648 -5.674 -0.555 1.00 93.06 100 MET A O 1
ATOM 795 N N . VAL A 1 101 ? 7.458 -5.384 -0.979 1.00 89.81 101 VAL A N 1
ATOM 796 C CA . VAL A 1 101 ? 6.994 -5.499 0.419 1.00 89.81 101 VAL A CA 1
ATOM 797 C C . VAL A 1 101 ? 7.447 -6.800 1.094 1.00 89.81 101 VAL A C 1
ATOM 799 O O . VAL A 1 101 ? 7.688 -6.836 2.293 1.00 89.81 101 VAL A O 1
ATOM 802 N N . VAL A 1 102 ? 7.642 -7.869 0.316 1.00 83.31 102 VAL A N 1
ATOM 803 C CA . VAL A 1 102 ? 8.142 -9.160 0.820 1.00 83.31 102 VAL A CA 1
ATOM 804 C C . VAL A 1 102 ? 9.675 -9.246 0.897 1.00 83.31 102 VAL A C 1
ATOM 806 O O . VAL A 1 102 ? 10.204 -10.228 1.412 1.00 83.31 102 VAL A O 1
ATOM 809 N N . LYS A 1 103 ? 10.400 -8.260 0.351 1.00 83.81 103 LYS A N 1
ATOM 810 C CA . LYS A 1 103 ? 11.875 -8.238 0.238 1.00 83.81 103 LYS A CA 1
ATOM 811 C C . LYS A 1 103 ? 12.535 -7.040 0.923 1.00 83.81 103 LYS A C 1
ATOM 813 O O . LYS A 1 103 ? 13.761 -7.035 1.041 1.00 83.81 103 LYS A O 1
ATOM 818 N N . SER A 1 104 ? 11.761 -6.020 1.280 1.00 83.81 104 SER A N 1
ATOM 819 C CA . SER A 1 104 ? 12.243 -4.802 1.924 1.00 83.81 104 SER A CA 1
ATOM 820 C C . SER A 1 104 ? 12.644 -5.066 3.369 1.00 83.81 104 SER A C 1
ATOM 822 O O . SER A 1 104 ? 11.961 -5.799 4.081 1.00 83.81 104 SER A O 1
ATOM 824 N N . ASP A 1 105 ? 13.735 -4.443 3.796 1.00 77.75 105 ASP A N 1
ATOM 825 C CA . ASP A 1 105 ? 14.238 -4.439 5.164 1.00 77.75 105 ASP A CA 1
ATOM 826 C C . ASP A 1 105 ? 14.594 -3.008 5.601 1.00 77.75 105 ASP A C 1
ATOM 828 O O . ASP A 1 105 ? 14.823 -2.126 4.772 1.00 77.75 105 ASP A O 1
ATOM 832 N N . GLY A 1 106 ? 14.626 -2.775 6.917 1.00 84.62 106 GLY A N 1
ATOM 833 C CA . GLY A 1 106 ? 15.085 -1.519 7.518 1.00 84.62 106 GLY A CA 1
ATOM 834 C C . GLY A 1 106 ? 14.388 -0.267 6.970 1.00 84.62 106 GLY A C 1
ATOM 835 O O . GLY A 1 106 ? 13.160 -0.176 6.960 1.00 84.62 106 GLY A O 1
ATOM 836 N N . ALA A 1 107 ? 15.184 0.698 6.508 1.00 86.12 107 ALA A N 1
ATOM 837 C CA . ALA A 1 107 ? 14.699 1.997 6.039 1.00 86.12 107 ALA A CA 1
ATOM 838 C C . ALA A 1 107 ? 13.789 1.898 4.800 1.00 86.12 107 ALA A C 1
ATOM 840 O O . ALA A 1 107 ? 12.830 2.662 4.677 1.00 86.12 107 ALA A O 1
ATOM 841 N N . LEU A 1 108 ? 14.012 0.914 3.922 1.00 89.38 108 LEU A N 1
ATOM 842 C CA . LEU A 1 108 ? 13.166 0.739 2.744 1.00 89.38 108 LEU A CA 1
ATOM 843 C C . LEU A 1 108 ? 11.738 0.349 3.130 1.00 89.38 108 LEU A C 1
ATOM 845 O O . LEU A 1 108 ? 10.780 0.834 2.525 1.00 89.38 108 LEU A O 1
ATOM 849 N N . SER A 1 109 ? 11.582 -0.534 4.123 1.00 88.88 109 SER A N 1
ATOM 850 C CA . SER A 1 109 ? 10.249 -0.919 4.593 1.00 88.88 109 SER A CA 1
ATOM 851 C C . SER A 1 109 ? 9.481 0.278 5.142 1.00 88.88 109 SER A C 1
ATOM 853 O O . SER A 1 109 ? 8.309 0.415 4.813 1.00 88.88 109 SER A O 1
ATOM 855 N N . GLU A 1 110 ? 10.138 1.171 5.888 1.00 88.56 110 GLU A N 1
ATOM 856 C CA . GLU A 1 110 ? 9.513 2.389 6.419 1.00 88.56 110 GLU A CA 1
ATOM 857 C C . GLU A 1 110 ? 9.037 3.310 5.293 1.00 88.56 110 GLU A C 1
ATOM 859 O O . GLU A 1 110 ? 7.889 3.741 5.291 1.00 88.56 110 GLU A O 1
ATOM 864 N N . ALA A 1 111 ? 9.875 3.549 4.279 1.00 91.50 111 ALA A N 1
ATOM 865 C CA . ALA A 1 111 ? 9.480 4.374 3.142 1.00 91.50 111 ALA A CA 1
ATOM 866 C C . ALA A 1 111 ? 8.262 3.787 2.406 1.00 91.50 111 ALA A C 1
ATOM 868 O O . ALA A 1 111 ? 7.316 4.507 2.091 1.00 91.50 111 ALA A O 1
ATOM 869 N N . ILE A 1 112 ? 8.256 2.472 2.158 1.00 94.19 112 ILE A N 1
ATOM 870 C CA . ILE A 1 112 ? 7.164 1.768 1.469 1.00 94.19 112 ILE A CA 1
ATOM 871 C C . ILE A 1 112 ? 5.818 1.929 2.199 1.00 94.19 112 ILE A C 1
ATOM 873 O O . ILE A 1 112 ? 4.777 2.000 1.535 1.00 94.19 112 ILE A O 1
ATOM 877 N N . CYS A 1 113 ? 5.826 1.996 3.535 1.00 95.25 113 CYS A N 1
ATOM 878 C CA . CYS A 1 113 ? 4.625 2.129 4.359 1.00 95.25 113 CYS A CA 1
ATOM 879 C C . CYS A 1 113 ? 3.809 3.387 4.022 1.00 95.25 113 CYS A C 1
ATOM 881 O O . CYS A 1 113 ? 2.600 3.288 3.775 1.00 95.25 113 CYS A O 1
ATOM 883 N N . GLY A 1 114 ? 4.469 4.540 3.902 1.00 95.56 114 GLY A N 1
ATOM 884 C CA . GLY A 1 114 ? 3.823 5.795 3.514 1.00 95.56 114 GLY A CA 1
ATOM 885 C C . GLY A 1 114 ? 3.174 5.711 2.130 1.00 95.56 114 GLY A C 1
ATOM 886 O O . GLY A 1 114 ? 1.986 6.000 1.975 1.00 95.56 114 GLY A O 1
ATOM 887 N N . TYR A 1 115 ? 3.904 5.206 1.129 1.00 97.00 115 TYR A N 1
ATOM 888 C CA . TYR A 1 115 ? 3.400 5.125 -0.249 1.00 97.00 115 TYR A CA 1
ATOM 889 C C . TYR A 1 115 ? 2.154 4.249 -0.394 1.00 97.00 115 TYR A C 1
ATOM 891 O O . TYR A 1 115 ? 1.238 4.599 -1.145 1.00 97.00 115 TYR A O 1
ATOM 899 N N . ILE A 1 116 ? 2.091 3.110 0.308 1.00 97.56 116 ILE A N 1
ATOM 900 C CA . ILE A 1 116 ? 0.922 2.230 0.214 1.00 97.56 116 ILE A CA 1
ATOM 901 C C . ILE A 1 116 ? -0.302 2.823 0.924 1.00 97.56 116 ILE A C 1
ATOM 903 O O . ILE A 1 116 ? -1.422 2.705 0.418 1.00 97.56 116 ILE A O 1
ATOM 907 N N . LYS A 1 117 ? -0.099 3.518 2.051 1.00 97.75 117 LYS A N 1
ATOM 908 C CA . LYS A 1 117 ? -1.157 4.269 2.740 1.00 97.75 117 LYS A CA 1
ATOM 909 C C . LYS A 1 117 ? -1.681 5.409 1.864 1.00 97.75 117 LYS A C 1
ATOM 911 O O . LYS A 1 117 ? -2.898 5.598 1.770 1.00 97.75 117 LYS A O 1
ATOM 916 N N . ASP A 1 118 ? -0.809 6.126 1.169 1.00 97.94 118 ASP A N 1
ATOM 917 C CA . ASP A 1 118 ? -1.227 7.185 0.251 1.00 97.94 118 ASP A CA 1
ATOM 918 C C . ASP A 1 118 ? -1.979 6.618 -0.956 1.00 97.94 118 ASP A C 1
ATOM 920 O O . ASP A 1 118 ? -3.037 7.129 -1.323 1.00 97.94 118 ASP A O 1
ATOM 924 N N . TYR A 1 119 ? -1.506 5.508 -1.533 1.00 98.38 119 TYR A N 1
ATOM 925 C CA . TYR A 1 119 ? -2.183 4.828 -2.643 1.00 98.38 119 TYR A CA 1
ATOM 926 C C . TYR A 1 119 ? -3.610 4.416 -2.271 1.00 98.38 119 TYR A C 1
ATOM 928 O O . TYR A 1 119 ? -4.554 4.675 -3.021 1.00 98.38 119 TYR A O 1
ATOM 936 N N . PHE A 1 120 ? -3.790 3.848 -1.079 1.00 98.38 120 PHE A N 1
ATOM 937 C CA . PHE A 1 120 ? -5.108 3.469 -0.583 1.00 98.38 120 PHE A CA 1
ATOM 938 C C . PHE A 1 120 ? -6.039 4.681 -0.403 1.00 98.38 120 PHE A C 1
ATOM 940 O O . PHE A 1 120 ? -7.211 4.632 -0.780 1.00 98.38 120 PHE A O 1
ATOM 947 N N . SER A 1 121 ? -5.517 5.798 0.103 1.00 97.94 121 SER A N 1
ATOM 948 C CA . SER A 1 121 ? -6.285 7.034 0.307 1.00 97.94 121 SER A CA 1
ATOM 949 C C . SER A 1 121 ? -6.684 7.726 -1.003 1.00 97.94 121 SER A C 1
ATOM 951 O O . SER A 1 121 ? -7.782 8.290 -1.109 1.00 97.94 121 SER A O 1
ATOM 953 N N . SER A 1 122 ? -5.796 7.706 -2.000 1.00 97.75 122 SER A N 1
ATOM 954 C CA . SER A 1 122 ? -5.979 8.377 -3.294 1.00 97.75 122 SER A CA 1
ATOM 955 C C . SER A 1 122 ? -6.801 7.550 -4.283 1.00 97.75 122 SER A C 1
ATOM 957 O O . SER A 1 122 ? -7.604 8.103 -5.036 1.00 97.75 122 SER A O 1
ATOM 959 N N . HIS A 1 123 ? -6.652 6.224 -4.263 1.00 97.75 123 HIS A N 1
ATOM 960 C CA . HIS A 1 123 ? -7.263 5.310 -5.231 1.00 97.75 123 HIS A CA 1
ATOM 961 C C . HIS A 1 123 ? -7.975 4.129 -4.545 1.00 97.75 123 HIS A C 1
ATOM 963 O O . HIS A 1 123 ? -7.685 2.970 -4.846 1.00 97.75 123 HIS A O 1
ATOM 969 N N . PRO A 1 124 ? -8.956 4.375 -3.653 1.00 97.94 124 PRO A N 1
ATOM 970 C CA . PRO A 1 124 ? -9.480 3.349 -2.752 1.00 97.94 124 PRO A CA 1
ATOM 971 C C . PRO A 1 124 ? -10.113 2.156 -3.471 1.00 97.94 124 PRO A C 1
ATOM 973 O O . PRO A 1 124 ? -9.908 1.016 -3.064 1.00 97.94 124 PRO A O 1
ATOM 976 N N . LYS A 1 125 ? -10.842 2.384 -4.571 1.00 97.75 125 LYS A N 1
ATOM 977 C CA . LYS A 1 125 ? -11.435 1.280 -5.339 1.00 97.75 125 LYS A CA 1
ATOM 978 C C . LYS A 1 125 ? -10.371 0.379 -5.964 1.00 97.75 125 LYS A C 1
ATOM 980 O O . LYS A 1 125 ? -10.479 -0.840 -5.884 1.00 97.75 125 LYS A O 1
ATOM 985 N N . GLU A 1 126 ? -9.365 0.989 -6.583 1.00 98.00 126 GLU A N 1
ATOM 986 C CA . GLU A 1 126 ? -8.280 0.271 -7.252 1.00 98.00 126 GLU A CA 1
ATOM 987 C C . GLU A 1 126 ? -7.429 -0.487 -6.233 1.00 98.00 126 GLU A C 1
ATOM 989 O O . GLU A 1 126 ? -7.149 -1.667 -6.429 1.00 98.00 126 GLU A O 1
ATOM 994 N N . PHE A 1 127 ? -7.123 0.150 -5.097 1.00 98.25 127 PHE A N 1
ATOM 995 C CA . PHE A 1 127 ? -6.475 -0.503 -3.968 1.00 98.25 127 PHE A CA 1
ATOM 996 C C . PHE A 1 127 ? -7.250 -1.743 -3.526 1.00 98.25 127 PHE A C 1
ATOM 998 O O . PHE A 1 127 ? -6.655 -2.804 -3.397 1.00 98.25 127 PHE A O 1
ATOM 1005 N N . LEU A 1 128 ? -8.567 -1.643 -3.317 1.00 98.38 128 LEU A N 1
ATOM 1006 C CA . LEU A 1 128 ? -9.377 -2.773 -2.852 1.00 98.38 128 LEU A CA 1
ATOM 1007 C C . LEU A 1 128 ? -9.442 -3.907 -3.875 1.00 98.38 128 LEU A C 1
ATOM 1009 O O . LEU A 1 128 ? -9.401 -5.078 -3.497 1.00 98.38 128 LEU A O 1
ATOM 1013 N N . ASP A 1 129 ? -9.516 -3.586 -5.165 1.00 97.94 129 ASP A N 1
ATOM 1014 C CA . ASP A 1 129 ? -9.467 -4.600 -6.217 1.00 97.94 129 ASP A CA 1
ATOM 1015 C C . ASP A 1 129 ? -8.120 -5.314 -6.246 1.00 97.94 129 ASP A C 1
ATOM 1017 O O . ASP A 1 129 ? -8.080 -6.543 -6.267 1.00 97.94 129 ASP A O 1
ATOM 1021 N N . ASN A 1 130 ? -7.029 -4.562 -6.138 1.00 97.69 130 ASN A N 1
ATOM 1022 C CA . ASN A 1 130 ? -5.683 -5.103 -6.046 1.00 97.69 130 ASN A CA 1
ATOM 1023 C C . ASN A 1 130 ? -5.476 -5.923 -4.759 1.00 97.69 130 ASN A C 1
ATOM 1025 O O . ASN A 1 130 ? -4.963 -7.042 -4.814 1.00 97.69 130 ASN A O 1
ATOM 1029 N N . TYR A 1 131 ? -5.962 -5.439 -3.617 1.00 97.31 131 TYR A N 1
ATOM 1030 C CA . TYR A 1 131 ? -5.882 -6.096 -2.312 1.00 97.31 131 TYR A CA 1
ATOM 1031 C C . TYR A 1 131 ? -6.563 -7.470 -2.306 1.00 97.31 131 TYR A C 1
ATOM 1033 O O . TYR A 1 131 ? -6.049 -8.422 -1.719 1.00 97.31 131 TYR A O 1
ATOM 1041 N N . LYS A 1 132 ? -7.688 -7.634 -3.014 1.00 97.25 132 LYS A N 1
ATOM 1042 C CA . LYS A 1 132 ? -8.356 -8.943 -3.156 1.00 97.25 132 LYS A CA 1
ATOM 1043 C C . LYS A 1 132 ? -7.481 -9.987 -3.849 1.00 97.25 132 LYS A C 1
ATOM 1045 O O . LYS A 1 132 ? -7.656 -11.172 -3.577 1.00 97.25 132 LYS A O 1
ATOM 1050 N N . THR A 1 133 ? -6.567 -9.559 -4.722 1.00 96.12 133 THR A N 1
ATOM 1051 C CA . THR A 1 133 ? -5.654 -10.452 -5.459 1.00 96.12 133 THR A CA 1
ATOM 1052 C C . THR A 1 133 ? -4.421 -10.867 -4.658 1.00 96.12 133 THR A C 1
ATOM 1054 O O . THR A 1 133 ? -3.698 -11.767 -5.086 1.00 96.12 133 THR A O 1
ATOM 1057 N N . LEU A 1 134 ? -4.176 -10.220 -3.516 1.00 95.38 134 LEU A N 1
ATOM 1058 C CA . LEU A 1 134 ? -3.069 -10.550 -2.630 1.00 95.38 134 LEU A CA 1
ATOM 1059 C C . LEU A 1 134 ? -3.329 -11.868 -1.895 1.00 95.38 134 LEU A C 1
ATOM 1061 O O . LEU A 1 134 ? -4.463 -12.161 -1.487 1.00 95.38 134 LEU A O 1
ATOM 1065 N N . ASP A 1 135 ? -2.267 -12.643 -1.692 1.00 94.94 135 ASP A N 1
ATOM 1066 C CA . ASP A 1 135 ? -2.312 -13.788 -0.788 1.00 94.94 135 ASP A CA 1
ATOM 1067 C C . ASP A 1 135 ? -2.322 -13.343 0.688 1.00 94.94 135 ASP A C 1
ATOM 1069 O O . ASP A 1 135 ? -2.265 -12.157 1.013 1.00 94.94 135 ASP A O 1
ATOM 1073 N N . ASN A 1 136 ? -2.448 -14.297 1.611 1.00 94.75 136 ASN A N 1
ATOM 1074 C CA . ASN A 1 136 ? -2.560 -13.975 3.035 1.00 94.75 136 ASN A CA 1
ATOM 1075 C C . ASN A 1 136 ? -1.297 -13.316 3.607 1.00 94.75 136 ASN A C 1
ATOM 1077 O O . ASN A 1 136 ? -1.415 -12.475 4.496 1.00 94.75 136 ASN A O 1
ATOM 1081 N N . GLN A 1 137 ? -0.110 -13.693 3.124 1.00 93.25 137 GLN A N 1
ATOM 1082 C CA . GLN A 1 137 ? 1.144 -13.106 3.587 1.00 93.25 137 GLN A CA 1
ATOM 1083 C C . GLN A 1 137 ? 1.249 -11.666 3.092 1.00 93.25 137 GLN A C 1
ATOM 1085 O O . GLN A 1 137 ? 1.502 -10.761 3.879 1.00 93.25 137 GLN A O 1
ATOM 1090 N N . GLU A 1 138 ? 0.970 -11.442 1.812 1.00 93.50 138 GLU A N 1
ATOM 1091 C CA . GLU A 1 138 ? 0.974 -10.115 1.203 1.00 93.50 138 GLU A CA 1
ATOM 1092 C C . GLU A 1 138 ? -0.051 -9.184 1.859 1.00 93.50 138 GLU A C 1
ATOM 1094 O O . GLU A 1 138 ? 0.274 -8.045 2.183 1.00 93.50 138 GLU A O 1
ATOM 1099 N N . LYS A 1 139 ? -1.267 -9.674 2.138 1.00 95.94 139 LYS A N 1
ATOM 1100 C CA . LYS A 1 139 ? -2.285 -8.915 2.881 1.00 95.94 139 LYS A CA 1
ATOM 1101 C C . LYS A 1 139 ? -1.806 -8.525 4.270 1.00 95.94 139 LYS A C 1
ATOM 1103 O O . LYS A 1 139 ? -1.999 -7.375 4.664 1.00 95.94 139 LYS A O 1
ATOM 1108 N N . ALA A 1 140 ? -1.201 -9.464 4.996 1.00 94.88 140 ALA A N 1
ATOM 1109 C CA . ALA A 1 140 ? -0.682 -9.214 6.333 1.00 94.88 140 ALA A CA 1
ATOM 1110 C C . ALA A 1 140 ? 0.438 -8.165 6.306 1.00 94.88 140 ALA A C 1
ATOM 1112 O O . ALA A 1 140 ? 0.390 -7.235 7.108 1.00 94.88 140 ALA A O 1
ATOM 1113 N N . SER A 1 141 ? 1.374 -8.264 5.353 1.00 94.12 141 SER A N 1
ATOM 1114 C CA . SER A 1 141 ? 2.449 -7.286 5.165 1.00 94.12 141 SER A CA 1
ATOM 1115 C C . SER A 1 141 ? 1.912 -5.908 4.781 1.00 94.12 141 SER A C 1
ATOM 1117 O O . SER A 1 141 ? 2.302 -4.918 5.383 1.00 94.12 141 SER A O 1
ATOM 1119 N N . THR A 1 142 ? 0.953 -5.819 3.854 1.00 95.75 142 THR A N 1
ATOM 1120 C CA . THR A 1 142 ? 0.311 -4.542 3.506 1.00 95.75 142 THR A CA 1
ATOM 1121 C C . THR A 1 142 ? -0.403 -3.914 4.704 1.00 95.75 142 THR A C 1
ATOM 1123 O O . THR A 1 142 ? -0.276 -2.713 4.937 1.00 95.75 142 THR A O 1
ATOM 1126 N N . GLN A 1 143 ? -1.145 -4.702 5.486 1.00 96.88 143 GLN A N 1
ATOM 1127 C CA . GLN A 1 143 ? -1.805 -4.206 6.696 1.00 96.88 143 GLN A CA 1
ATOM 1128 C C . GLN A 1 143 ? -0.792 -3.765 7.756 1.00 96.88 143 GLN A C 1
ATOM 1130 O O . GLN A 1 143 ? -1.002 -2.754 8.409 1.00 96.88 143 GLN A O 1
ATOM 1135 N N . GLU A 1 144 ? 0.298 -4.503 7.942 1.00 95.12 144 GLU A N 1
ATOM 1136 C CA . GLU A 1 144 ? 1.364 -4.130 8.872 1.00 95.12 144 GLU A CA 1
ATOM 1137 C C . GLU A 1 144 ? 2.048 -2.827 8.457 1.00 95.12 144 GLU A C 1
ATOM 1139 O O . GLU A 1 144 ? 2.192 -1.939 9.292 1.00 95.12 144 GLU A O 1
ATOM 1144 N N . SER A 1 145 ? 2.337 -2.657 7.165 1.00 94.62 145 SER A N 1
ATOM 1145 C CA . SER A 1 145 ? 2.859 -1.403 6.624 1.00 94.62 145 SER A CA 1
ATOM 1146 C C . SER A 1 145 ? 1.934 -0.217 6.908 1.00 94.62 145 SER A C 1
ATOM 1148 O O . SER A 1 145 ? 2.376 0.817 7.395 1.00 94.62 145 SER A O 1
ATOM 1150 N N . ILE A 1 146 ? 0.630 -0.364 6.657 1.00 97.25 146 ILE A N 1
ATOM 1151 C CA . ILE A 1 146 ? -0.334 0.715 6.915 1.00 97.25 146 ILE A CA 1
ATOM 1152 C C . ILE A 1 146 ? -0.492 0.963 8.424 1.00 97.25 146 ILE A C 1
ATOM 1154 O O . ILE A 1 146 ? -0.621 2.111 8.839 1.00 97.25 146 ILE A O 1
ATOM 1158 N N . ALA A 1 147 ? -0.490 -0.084 9.253 1.00 97.19 147 ALA A N 1
ATOM 1159 C CA . ALA A 1 147 ? -0.598 0.048 10.706 1.00 97.19 147 ALA A CA 1
ATOM 1160 C C . ALA A 1 147 ? 0.603 0.806 11.282 1.00 97.19 147 ALA A C 1
ATOM 1162 O O . ALA A 1 147 ? 0.416 1.702 12.102 1.00 97.19 147 ALA A O 1
ATOM 1163 N N . PHE A 1 148 ? 1.812 0.505 10.806 1.00 95.56 148 PHE A N 1
ATOM 1164 C CA . PHE A 1 148 ? 3.030 1.183 11.235 1.00 95.56 148 PHE A CA 1
ATOM 1165 C C . PHE A 1 148 ? 2.941 2.707 11.058 1.00 95.56 148 PHE A C 1
ATOM 1167 O O . PHE A 1 148 ? 3.323 3.450 11.954 1.00 95.56 148 PHE A O 1
ATOM 1174 N N . GLU A 1 149 ? 2.333 3.188 9.972 1.00 96.25 149 GLU A N 1
ATOM 1175 C CA . GLU A 1 149 ? 2.119 4.625 9.741 1.00 96.25 149 GLU A CA 1
ATOM 1176 C C . GLU A 1 149 ? 1.178 5.295 10.752 1.00 96.25 149 GLU A C 1
ATOM 1178 O O . GLU A 1 149 ? 1.267 6.500 10.976 1.00 96.25 149 GLU A O 1
ATOM 1183 N N . PHE A 1 150 ? 0.224 4.555 11.318 1.00 96.50 150 PHE A N 1
ATOM 1184 C CA . PHE A 1 150 ? -0.656 5.072 12.374 1.00 96.50 150 PHE A CA 1
ATOM 1185 C C . PHE A 1 150 ? -0.007 4.974 13.748 1.00 96.50 150 PHE A C 1
ATOM 1187 O O . PHE A 1 150 ? -0.216 5.838 14.590 1.00 96.50 150 PHE A O 1
ATOM 1194 N N . TYR A 1 151 ? 0.807 3.946 13.973 1.00 95.44 151 TYR A N 1
ATOM 1195 C CA . TYR A 1 151 ? 1.654 3.877 15.156 1.00 95.44 151 TYR A CA 1
ATOM 1196 C C . TYR A 1 151 ? 2.644 5.055 15.190 1.00 95.44 151 TYR A C 1
ATOM 1198 O O . TYR A 1 151 ? 2.776 5.739 16.204 1.00 95.44 151 TYR A O 1
ATOM 1206 N N . ALA A 1 152 ? 3.282 5.345 14.055 1.00 92.62 152 ALA A N 1
ATOM 1207 C CA . ALA A 1 152 ? 4.251 6.424 13.918 1.00 92.62 152 ALA A CA 1
ATOM 1208 C C . ALA A 1 152 ? 3.626 7.835 13.947 1.00 92.62 152 ALA A C 1
ATOM 1210 O O . ALA A 1 152 ? 4.349 8.802 14.187 1.00 92.62 152 ALA A O 1
ATOM 1211 N N . SER A 1 153 ? 2.307 7.986 13.733 1.00 88.50 153 SER A N 1
ATOM 1212 C CA . SER A 1 153 ? 1.647 9.306 13.719 1.00 88.50 153 SER A CA 1
ATOM 1213 C C . SER A 1 153 ? 1.428 9.917 15.108 1.00 88.50 153 SER A C 1
ATOM 1215 O O . SER A 1 153 ? 1.209 11.126 15.206 1.00 88.50 153 SER A O 1
ATOM 1217 N N . GLY A 1 154 ? 1.543 9.133 16.188 1.00 85.62 154 GLY A N 1
ATOM 1218 C CA . GLY A 1 154 ? 1.540 9.632 17.565 1.00 85.62 154 GLY A CA 1
ATOM 1219 C C . GLY A 1 154 ? 0.432 9.055 18.451 1.00 85.62 154 GLY A C 1
ATOM 1220 O O . GLY A 1 154 ? 0.044 7.898 18.334 1.00 85.62 154 GLY A O 1
ATOM 1221 N N . THR A 1 155 ? -0.036 9.846 19.424 1.00 77.56 155 THR A N 1
ATOM 1222 C CA . THR A 1 155 ? -0.736 9.307 20.608 1.00 77.56 155 THR A CA 1
ATOM 1223 C C . THR A 1 155 ? -2.227 9.013 20.430 1.00 77.56 155 THR A C 1
ATOM 1225 O O . THR A 1 155 ? -2.786 8.320 21.273 1.00 77.56 155 THR A O 1
ATOM 1228 N N . ASP A 1 156 ? -2.891 9.525 19.389 1.00 93.38 156 ASP A N 1
ATOM 1229 C CA . ASP A 1 156 ? -4.336 9.315 19.156 1.00 93.38 156 ASP A CA 1
ATOM 1230 C C . ASP A 1 156 ? -4.595 8.592 17.824 1.00 93.38 156 ASP A C 1
ATOM 1232 O O . ASP A 1 156 ? -5.369 9.031 16.969 1.00 93.38 156 ASP A O 1
ATOM 1236 N N . TYR A 1 157 ? -3.922 7.452 17.641 1.00 94.50 157 TYR A N 1
ATOM 1237 C CA . TYR A 1 157 ? -4.031 6.649 16.422 1.00 94.50 157 TYR A CA 1
ATOM 1238 C C . TYR A 1 157 ? -5.476 6.220 16.120 1.00 94.50 157 TYR A C 1
ATOM 1240 O O . TYR A 1 157 ? -5.835 6.033 14.959 1.00 94.50 157 TYR A O 1
ATOM 1248 N N . GLN A 1 158 ? -6.329 6.072 17.142 1.00 95.25 158 GLN A N 1
ATOM 1249 C CA . GLN A 1 158 ? -7.736 5.702 16.969 1.00 95.25 158 GLN A CA 1
ATOM 1250 C C . GLN A 1 158 ? -8.503 6.791 16.220 1.00 95.25 158 GLN A C 1
ATOM 1252 O O . GLN A 1 158 ? -9.270 6.495 15.297 1.00 95.25 158 GLN A O 1
ATOM 1257 N N . LYS A 1 159 ? -8.296 8.058 16.590 1.00 95.94 159 LYS A N 1
ATOM 1258 C CA . LYS A 1 159 ? -8.881 9.190 15.877 1.00 95.94 159 LYS A CA 1
ATOM 1259 C C . LYS A 1 159 ? -8.352 9.273 14.447 1.00 95.94 159 LYS A C 1
ATOM 1261 O O . LYS A 1 159 ? -9.166 9.350 13.525 1.00 95.94 159 LYS A O 1
ATOM 1266 N N . ASP A 1 160 ? -7.037 9.184 14.255 1.00 96.00 160 ASP A N 1
ATOM 1267 C CA . ASP A 1 160 ? -6.406 9.260 12.930 1.00 96.00 160 ASP A CA 1
ATOM 1268 C C . ASP A 1 160 ? -6.924 8.163 11.990 1.00 96.00 160 ASP A C 1
ATOM 1270 O O . ASP A 1 160 ? -7.289 8.420 10.840 1.00 96.00 160 ASP A O 1
ATOM 1274 N N . LEU A 1 161 ? -7.027 6.934 12.496 1.00 97.06 161 LEU A N 1
ATOM 1275 C CA . LEU A 1 161 ? -7.531 5.782 11.757 1.00 97.06 161 LEU A CA 1
ATOM 1276 C C . LEU A 1 161 ? -9.012 5.967 11.390 1.00 97.06 161 LEU A C 1
ATOM 1278 O O . LEU A 1 161 ? -9.407 5.730 10.245 1.00 97.06 161 LEU A O 1
ATOM 1282 N N . ASN A 1 162 ? -9.836 6.462 12.317 1.00 97.25 162 ASN A N 1
ATOM 1283 C CA . ASN A 1 162 ? -11.241 6.765 12.041 1.00 97.25 162 ASN A CA 1
ATOM 1284 C C . ASN A 1 162 ? -11.404 7.868 10.984 1.00 97.25 162 ASN A C 1
ATOM 1286 O O . ASN A 1 162 ? -12.234 7.741 10.077 1.00 97.25 162 ASN A O 1
ATOM 1290 N N . GLU A 1 163 ? -10.615 8.939 11.065 1.00 97.31 163 GLU A N 1
ATOM 1291 C CA . GLU A 1 163 ? -10.630 10.022 10.081 1.00 97.31 163 GLU A CA 1
ATOM 1292 C C . GLU A 1 163 ? -10.172 9.544 8.699 1.00 97.31 163 GLU A C 1
ATOM 1294 O O . GLU A 1 163 ? -10.818 9.859 7.691 1.00 97.31 163 GLU A O 1
ATOM 1299 N N . TYR A 1 164 ? -9.129 8.719 8.652 1.00 98.00 164 TYR A N 1
ATOM 1300 C CA . TYR A 1 164 ? -8.603 8.132 7.427 1.00 98.00 164 TYR A CA 1
ATOM 1301 C C . TYR A 1 164 ? -9.630 7.227 6.729 1.00 98.00 164 TYR A C 1
ATOM 1303 O O . TYR A 1 164 ? -9.954 7.440 5.558 1.00 98.00 164 TYR A O 1
ATOM 1311 N N . PHE A 1 165 ? -10.239 6.279 7.448 1.00 98.31 165 PHE A N 1
ATOM 1312 C CA . PHE A 1 165 ? -11.258 5.398 6.864 1.00 98.31 165 PHE A CA 1
ATOM 1313 C C . PHE A 1 165 ? -12.543 6.141 6.487 1.00 98.31 165 PHE A C 1
ATOM 1315 O O . PHE A 1 165 ? -13.185 5.801 5.490 1.00 98.31 165 PHE A O 1
ATOM 1322 N N . ARG A 1 166 ? -12.917 7.192 7.226 1.00 98.00 166 ARG A N 1
ATOM 1323 C CA . ARG A 1 166 ? -14.022 8.082 6.836 1.00 98.00 166 ARG A CA 1
ATOM 1324 C C . ARG A 1 166 ? -13.729 8.788 5.509 1.00 98.00 166 ARG A C 1
ATOM 1326 O O . ARG A 1 166 ? -14.617 8.867 4.655 1.00 98.00 166 ARG A O 1
ATOM 1333 N N . SER A 1 167 ? -12.501 9.273 5.318 1.00 97.88 167 SER A N 1
ATOM 1334 C CA . SER A 1 167 ? -12.057 9.881 4.057 1.00 97.88 167 SER A CA 1
ATOM 1335 C C . SER A 1 167 ? -12.129 8.883 2.896 1.00 97.88 167 SER A C 1
ATOM 1337 O O . SER A 1 167 ? -12.748 9.180 1.872 1.00 97.88 167 SER A O 1
ATOM 1339 N N . ILE A 1 168 ? -11.607 7.665 3.083 1.00 98.19 168 ILE A N 1
ATOM 1340 C CA . ILE A 1 168 ? -11.656 6.592 2.076 1.00 98.19 168 ILE A CA 1
ATOM 1341 C C . ILE A 1 168 ? -13.091 6.270 1.661 1.00 98.19 168 ILE A C 1
ATOM 1343 O O . ILE A 1 168 ? -13.397 6.261 0.468 1.00 98.19 168 ILE A O 1
ATOM 1347 N N . LYS A 1 169 ? -13.994 6.061 2.627 1.00 97.19 169 LYS A N 1
ATOM 1348 C CA . LYS A 1 169 ? -15.412 5.777 2.345 1.00 97.19 169 LYS A CA 1
ATOM 1349 C C . LYS A 1 169 ? -16.072 6.897 1.545 1.00 97.19 169 LYS A C 1
ATOM 1351 O O . LYS A 1 169 ? -16.837 6.624 0.630 1.00 97.19 169 LYS A O 1
ATOM 1356 N N . THR A 1 170 ? -15.743 8.150 1.861 1.00 96.50 170 THR A N 1
ATOM 1357 C CA . THR A 1 170 ? -16.271 9.321 1.145 1.00 96.50 170 THR A CA 1
ATOM 1358 C C . THR A 1 170 ? -15.766 9.384 -0.300 1.00 96.50 170 THR A C 1
ATOM 1360 O O . THR A 1 170 ? -16.511 9.771 -1.197 1.00 96.50 170 THR A O 1
ATOM 1363 N N . ARG A 1 171 ? -14.508 8.994 -0.543 1.00 95.94 171 ARG A N 1
ATOM 1364 C CA . ARG A 1 171 ? -13.894 8.995 -1.881 1.00 95.94 171 ARG A CA 1
ATOM 1365 C C . ARG A 1 171 ? -14.265 7.776 -2.721 1.00 95.94 171 ARG A C 1
ATOM 1367 O O . ARG A 1 171 ? -14.249 7.865 -3.946 1.00 95.94 171 ARG A O 1
ATOM 1374 N N . CYS A 1 172 ? -14.614 6.648 -2.105 1.00 95.44 172 CYS A N 1
ATOM 1375 C CA . CYS A 1 172 ? -14.955 5.430 -2.833 1.00 95.44 172 CYS A CA 1
ATOM 1376 C C . CYS A 1 172 ? -16.428 5.382 -3.275 1.00 95.44 172 CYS A C 1
ATOM 1378 O O . CYS A 1 172 ? -17.193 4.504 -2.882 1.00 95.44 172 CYS A O 1
ATOM 1380 N N . ASN A 1 173 ? -16.828 6.317 -4.138 1.00 94.00 173 ASN A N 1
ATOM 1381 C CA . ASN A 1 173 ? -18.198 6.427 -4.660 1.00 94.00 173 ASN A CA 1
ATOM 1382 C C . ASN A 1 173 ? -18.665 5.226 -5.511 1.00 94.00 17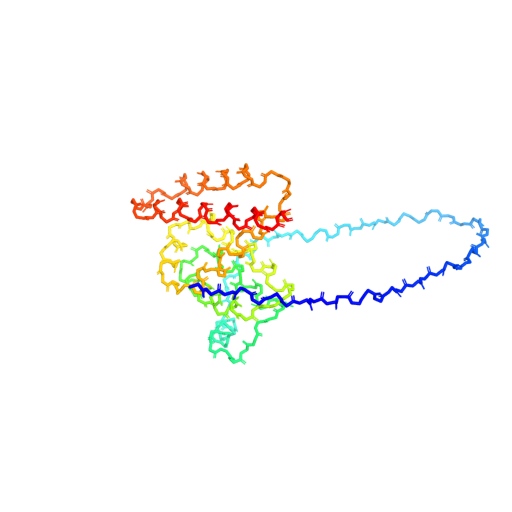3 ASN A C 1
ATOM 1384 O O . ASN A 1 173 ? -19.863 5.054 -5.715 1.00 94.00 173 ASN A O 1
ATOM 1388 N N . ILE A 1 174 ? -17.731 4.409 -6.002 1.00 96.19 174 ILE A N 1
ATOM 1389 C CA . ILE A 1 174 ? -17.984 3.197 -6.798 1.00 96.19 174 ILE A CA 1
ATOM 1390 C C . ILE A 1 174 ? -17.673 1.895 -6.037 1.00 96.19 174 ILE A C 1
ATOM 1392 O O . ILE A 1 174 ? -17.618 0.825 -6.644 1.00 96.19 174 ILE A O 1
ATOM 1396 N N . CYS A 1 175 ? -17.423 1.967 -4.725 1.00 97.06 175 CYS A N 1
ATOM 1397 C CA . CYS A 1 175 ? -17.249 0.776 -3.895 1.00 97.06 175 CYS A CA 1
ATOM 1398 C C . CYS A 1 175 ? -18.568 -0.002 -3.767 1.00 97.06 175 CYS A C 1
ATOM 1400 O O . CYS A 1 175 ? -19.638 0.569 -3.566 1.00 97.06 175 CYS A O 1
ATOM 1402 N N . THR A 1 176 ? -18.467 -1.324 -3.844 1.00 97.88 176 THR A N 1
ATOM 1403 C CA . THR A 1 176 ? -19.563 -2.266 -3.585 1.00 97.88 176 THR A CA 1
ATOM 1404 C C . THR A 1 176 ? -19.752 -2.514 -2.084 1.00 97.88 176 THR A C 1
ATOM 1406 O O . THR A 1 176 ? -18.902 -2.162 -1.270 1.00 97.88 176 THR A O 1
ATOM 1409 N N . GLU A 1 177 ? -20.831 -3.192 -1.687 1.00 97.62 177 GLU A N 1
ATOM 1410 C CA . GLU A 1 177 ? -21.006 -3.640 -0.293 1.00 97.62 177 GLU A CA 1
ATOM 1411 C C . GLU A 1 177 ? -19.871 -4.573 0.162 1.00 97.62 177 GLU A C 1
ATOM 1413 O O . GLU A 1 177 ? -19.394 -4.473 1.291 1.00 97.62 177 GLU A O 1
ATOM 1418 N N . ALA A 1 178 ? -19.378 -5.430 -0.740 1.00 98.00 178 ALA A N 1
ATOM 1419 C CA . ALA A 1 178 ? -18.225 -6.284 -0.473 1.00 98.00 178 ALA A CA 1
ATOM 1420 C C . ALA A 1 178 ? -16.949 -5.459 -0.230 1.00 98.00 178 ALA A C 1
ATOM 1422 O O . ALA A 1 178 ? -16.182 -5.772 0.676 1.00 98.00 178 ALA A O 1
ATOM 1423 N N . ASP A 1 179 ? -16.748 -4.380 -0.993 1.00 98.31 179 ASP A N 1
ATOM 1424 C CA . ASP A 1 179 ? -15.645 -3.438 -0.769 1.00 98.31 179 ASP A CA 1
ATOM 1425 C C . ASP A 1 179 ? -15.751 -2.774 0.611 1.00 98.31 179 ASP A C 1
ATOM 1427 O O . ASP A 1 179 ? -14.765 -2.707 1.340 1.00 98.31 179 ASP A O 1
ATOM 1431 N N . MET A 1 180 ? -16.954 -2.348 1.011 1.00 97.81 180 MET A N 1
ATOM 1432 C CA . MET A 1 180 ? -17.184 -1.752 2.332 1.00 97.81 180 MET A CA 1
ATOM 1433 C C . MET A 1 180 ? -16.926 -2.742 3.471 1.00 97.81 180 MET A C 1
ATOM 1435 O O . MET A 1 180 ? -16.360 -2.360 4.492 1.00 97.81 180 MET A O 1
ATOM 1439 N N . SER A 1 181 ? -17.273 -4.019 3.289 1.00 98.12 181 SER A N 1
ATOM 1440 C CA . SER A 1 181 ? -16.945 -5.061 4.265 1.00 98.12 181 SER A CA 1
ATOM 1441 C C . SER A 1 181 ? -15.434 -5.248 4.420 1.00 98.12 181 SER A C 1
ATOM 1443 O O . SER A 1 181 ? -14.967 -5.417 5.543 1.00 98.12 181 SER A O 1
ATOM 1445 N N . ILE A 1 182 ? -14.669 -5.196 3.322 1.00 98.06 182 ILE A N 1
ATOM 1446 C CA . ILE A 1 182 ? -13.199 -5.255 3.374 1.00 98.06 182 ILE A CA 1
ATOM 1447 C C . ILE A 1 182 ? -12.647 -4.026 4.102 1.00 98.06 182 ILE A C 1
ATOM 1449 O O . ILE A 1 182 ? -11.737 -4.162 4.911 1.00 98.06 182 ILE A O 1
ATOM 1453 N N . LEU A 1 183 ? -13.205 -2.833 3.863 1.00 97.81 183 LEU A N 1
ATOM 1454 C CA . LEU A 1 183 ? -12.785 -1.617 4.563 1.00 97.81 183 LEU A CA 1
ATOM 1455 C C . LEU A 1 183 ? -12.979 -1.715 6.078 1.00 97.81 183 LEU A C 1
ATOM 1457 O O . LEU A 1 183 ? -12.084 -1.315 6.817 1.00 97.81 183 LEU A O 1
ATOM 1461 N N . GLU A 1 184 ? -14.112 -2.236 6.553 1.00 97.88 184 GLU A N 1
ATOM 1462 C CA . GLU A 1 184 ? -14.325 -2.415 7.996 1.00 97.88 184 GLU A CA 1
ATOM 1463 C C . GLU A 1 184 ? -13.380 -3.454 8.599 1.00 97.88 184 GLU A C 1
ATOM 1465 O O . GLU A 1 184 ? -12.796 -3.207 9.653 1.00 97.88 184 GLU A O 1
ATOM 1470 N N . ASP A 1 185 ? -13.187 -4.583 7.915 1.00 98.12 185 ASP A N 1
ATOM 1471 C CA . ASP A 1 185 ? -12.259 -5.629 8.352 1.00 98.12 185 ASP A CA 1
ATOM 1472 C C . ASP A 1 185 ? -10.817 -5.106 8.434 1.00 98.12 185 ASP A C 1
ATOM 1474 O O . ASP A 1 185 ? -10.129 -5.280 9.444 1.00 98.12 185 ASP A O 1
ATOM 1478 N N . MET A 1 186 ? -10.380 -4.368 7.409 1.00 98.12 186 MET A N 1
ATOM 1479 C CA . MET A 1 186 ? -9.089 -3.690 7.414 1.00 98.12 186 MET A CA 1
ATOM 1480 C C . MET A 1 186 ? -8.997 -2.679 8.556 1.00 98.12 186 MET A C 1
ATOM 1482 O O . MET A 1 186 ? -8.004 -2.694 9.276 1.00 98.12 186 MET A O 1
ATOM 1486 N N . ARG A 1 187 ? -10.014 -1.832 8.765 1.00 98.19 187 ARG A N 1
ATOM 1487 C CA . ARG A 1 187 ? -10.038 -0.837 9.850 1.00 98.19 187 ARG A CA 1
ATOM 1488 C C . ARG A 1 187 ? -9.807 -1.500 11.208 1.00 98.19 187 ARG A C 1
ATOM 1490 O O . ARG A 1 187 ? -8.905 -1.097 11.936 1.00 98.19 187 ARG A O 1
ATOM 1497 N N . SER A 1 188 ? -10.584 -2.537 11.518 1.00 98.25 188 SER A N 1
ATOM 1498 C CA . SER A 1 188 ? -10.471 -3.284 12.774 1.00 98.25 188 SER A CA 1
ATOM 1499 C C . SER A 1 188 ? -9.134 -4.015 12.910 1.00 98.25 188 SER A C 1
ATOM 1501 O O . SER A 1 188 ? -8.555 -4.035 13.994 1.00 98.25 188 SER A O 1
ATOM 1503 N N . THR A 1 189 ? -8.610 -4.576 11.819 1.00 98.25 189 THR A N 1
ATOM 1504 C CA . THR A 1 189 ? -7.301 -5.245 11.823 1.00 98.25 189 THR A CA 1
ATOM 1505 C C . THR A 1 189 ? -6.163 -4.262 12.089 1.00 98.25 189 THR A C 1
ATOM 1507 O O . THR A 1 189 ? -5.262 -4.559 12.872 1.00 98.25 189 THR A O 1
ATOM 1510 N N . LEU A 1 190 ? -6.196 -3.088 11.455 1.00 98.06 190 LEU A N 1
ATOM 1511 C CA . LEU A 1 190 ? -5.203 -2.036 11.664 1.00 98.06 190 LEU A CA 1
ATOM 1512 C C . LEU A 1 190 ? -5.263 -1.504 13.096 1.00 98.06 190 LEU A C 1
ATOM 1514 O O . LEU A 1 190 ? -4.226 -1.387 13.734 1.00 98.06 190 LEU A O 1
ATOM 1518 N N . GLU A 1 191 ? -6.464 -1.266 13.627 1.00 97.50 191 GLU A N 1
ATOM 1519 C CA . GLU A 1 191 ? -6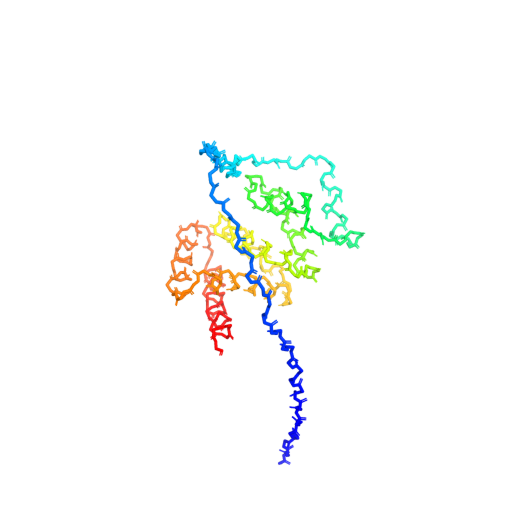.665 -0.840 15.016 1.00 97.50 191 GLU A CA 1
ATOM 1520 C C . GLU A 1 191 ? -6.044 -1.838 16.009 1.00 97.50 191 GLU A C 1
ATOM 1522 O O . GLU A 1 191 ? -5.290 -1.439 16.896 1.00 97.50 191 GLU A O 1
ATOM 1527 N N . ALA A 1 192 ? -6.266 -3.141 15.808 1.00 97.69 192 ALA A N 1
ATOM 1528 C CA . ALA A 1 192 ? -5.664 -4.184 16.638 1.00 97.69 192 ALA A CA 1
ATOM 1529 C C . ALA A 1 192 ? -4.130 -4.243 16.513 1.00 97.69 192 ALA A C 1
ATOM 1531 O O . ALA A 1 192 ? -3.439 -4.387 17.520 1.00 97.69 192 ALA A O 1
ATOM 1532 N N . LYS A 1 193 ? -3.590 -4.123 15.292 1.00 97.56 193 LYS A N 1
ATOM 1533 C CA . LYS A 1 193 ? -2.137 -4.123 15.048 1.00 97.56 193 LYS A CA 1
ATOM 1534 C C . LYS A 1 193 ? -1.451 -2.931 15.707 1.00 97.56 193 LYS A C 1
ATOM 1536 O O . LYS A 1 193 ? -0.422 -3.118 16.343 1.00 97.56 193 LYS A O 1
ATOM 1541 N N . VAL A 1 194 ? -2.020 -1.732 15.587 1.00 96.81 194 VAL A N 1
ATOM 1542 C CA . VAL A 1 194 ? -1.462 -0.537 16.235 1.00 96.81 194 VAL A CA 1
ATOM 1543 C C . VAL A 1 194 ? -1.526 -0.675 17.754 1.00 96.81 194 VAL A C 1
ATOM 1545 O O . VAL A 1 194 ? -0.537 -0.392 18.419 1.00 96.81 194 VAL A O 1
ATOM 1548 N N . GLY A 1 195 ? -2.631 -1.193 18.305 1.00 95.62 195 GLY A N 1
ATOM 1549 C CA . GLY A 1 195 ? -2.736 -1.485 19.738 1.00 95.62 195 GLY A CA 1
ATOM 1550 C C . GLY A 1 195 ? -1.599 -2.378 20.250 1.00 95.62 195 GLY A C 1
ATOM 1551 O O . GLY A 1 195 ? -0.969 -2.046 21.246 1.00 95.62 195 GLY A O 1
ATOM 1552 N N . GLN A 1 196 ? -1.257 -3.439 19.511 1.00 95.94 196 GLN A N 1
ATOM 1553 C CA . GLN A 1 196 ? -0.138 -4.335 19.844 1.00 95.94 196 GLN A CA 1
ATOM 1554 C C . GLN A 1 196 ? 1.246 -3.673 19.774 1.00 95.94 196 GLN A C 1
ATOM 1556 O O . GLN A 1 196 ? 2.178 -4.180 20.385 1.00 95.94 196 GLN A O 1
ATOM 1561 N N . MET A 1 197 ? 1.409 -2.594 19.004 1.00 94.69 197 MET A N 1
ATOM 1562 C CA . MET A 1 197 ? 2.678 -1.857 18.896 1.00 94.69 197 MET A CA 1
ATOM 1563 C C . MET A 1 197 ? 2.854 -0.823 20.019 1.00 94.69 197 MET A C 1
ATOM 1565 O O . MET A 1 197 ? 3.964 -0.345 20.246 1.00 94.69 197 MET A O 1
ATOM 1569 N N . VAL A 1 198 ? 1.759 -0.440 20.683 1.00 91.62 198 VAL A N 1
ATOM 1570 C CA . VAL A 1 198 ? 1.747 0.538 21.782 1.00 91.62 198 VAL A CA 1
ATOM 1571 C C . VAL A 1 198 ? 1.941 -0.130 23.149 1.00 91.62 198 VAL A C 1
ATOM 1573 O O . VAL A 1 198 ? 2.456 0.517 24.063 1.00 91.62 198 VAL A O 1
ATOM 1576 N N . GLU A 1 199 ? 1.517 -1.388 23.291 1.00 85.00 199 GLU A N 1
ATOM 1577 C CA . GLU A 1 199 ? 1.660 -2.210 24.506 1.00 85.00 199 GLU A CA 1
ATOM 1578 C C . GLU A 1 199 ? 3.085 -2.753 24.708 1.00 85.00 199 GLU A C 1
ATOM 1580 O O . GLU A 1 199 ? 3.551 -2.716 25.873 1.00 85.00 199 GLU A O 1
#